Protein AF-A0A378JM46-F1 (afdb_monomer)

Sequence (331 aa):
MSTDKPTLMKAYIHYGIVGSNILLISCYHSGRMDSLLFYAEYAQRFGKGAMKNSEKKFTQAPIADSNKYEVIKNAISEKLDEIKAALKNSNQTFNEVYFYADVNLCFSDKSKLAEFLMDNTLATIFAVPVTCVLETTLIDVAIQAATKHHEKKYQSKVTIKTKQAGSDGKFSYSYDGDQYQVVIDDTPISIEIFTTVSKLSLPINKFSLCELINTSNLDIPFPLEKKSLSANMEDDEIPKCPREMYFEKQDEVNYEAGSQKETRPIDEISSKTLDVGQEIIKISKLTRKLEADAENALKEIKKRRCLEEGLQKGDDALGGNVSASNYFRND

pLDDT: mean 73.07, std 23.14, range [26.5, 97.75]

Foldseek 3Di:
DPPPPQDFFKWKWKWWAAAPQEIEIQTARPDNVVSVVVSVVVRVVRHPDPDDIDDMDIDMFRQGLDLDLVSNVVSVLVVLLVVLVVCVVVVRGHQEYEYEYAQQSDNVPPLHGNCCLLACVNCVSNVHAYAYEHEDLEPLSLLVSLLVSVVVVHQHWYWGWYDPPNHPWTWIWTDHRPDIWTATRNRTDDPVLSNVLNVVPPPCVPDPVVRVVVVVPPDDDDDDDDDDDDDDDDDDDDDDDDDDDDDDDDDDDDDDDDDDDDDDDDPPVNVVVVVVVVVVVVVVVVVVVVVVVVVVVVVVVVVVVVVVVVVVVVVVVVPDDDDDDDDDDDD

Nearest PDB structures (foldseek):
  8rx1-assembly1_2  TM=5.551E-01  e=2.658E+00  Homo sapiens
  3v3t-assembly1_A  TM=4.040E-01  e=1.550E+00  Clostridium botulinum C str. Stockholm
  4uyw-assembly2_B  TM=4.724E-01  e=1.855E+00  Homo sapiens
  4jz5-assembly1_A  TM=4.819E-01  e=2.658E+00  Listeria phage P40

Radius of gyration: 31.25 Å; Cα contacts (8 Å, |Δi|>4): 388; chains: 1; bounding box: 77×107×78 Å

Secondary structure (DSSP, 8-state):
---------EEEEEEEEETTTEEEEEEESS-HHHHHHHHHHHHHHH--SSSPPPPPEEEEEE--S---HHHHHHHHHHHHHHHHHHHHHTT---SEEEEEEETTTT-SSTT---GGGTSSHHHHHHSS-EEEEEEES-HHHHHHHHHHHHHTT--SEEEEEE-SSS-SS-EEEEE-SS-EEEEETTEEE-HHHHHHHHHT---TTSS-HHHHHHHH-------------PPP----PPPPPPPPPP-PPPPP---------------HHHHHHHHHHHHHHHHHHHHHHHHHHHHHHHHHHHHHHHHHHHHHHHHTTT-------------

Organism: NCBI:txid190655

Structure (mmCIF, N/CA/C/O backbone):
data_AF-A0A378JM46-F1
#
_entry.id   AF-A0A378JM46-F1
#
loop_
_atom_site.group_PDB
_atom_site.id
_atom_site.type_symbol
_atom_site.label_atom_id
_atom_site.label_alt_id
_atom_site.label_comp_id
_atom_site.label_asym_id
_atom_site.label_entity_id
_atom_site.label_seq_id
_atom_site.pdbx_PDB_ins_code
_atom_site.Cartn_x
_atom_site.Cartn_y
_atom_site.Cartn_z
_atom_site.occupancy
_atom_site.B_iso_or_equiv
_atom_site.auth_seq_id
_atom_site.auth_comp_id
_atom_site.auth_asym_id
_atom_site.auth_atom_id
_atom_site.pdbx_PDB_model_num
ATOM 1 N N . MET A 1 1 ? -8.540 37.271 -17.074 1.00 40.62 1 MET A N 1
ATOM 2 C CA . MET A 1 1 ? -7.750 36.929 -15.874 1.00 40.62 1 MET A CA 1
ATOM 3 C C . MET A 1 1 ? -8.010 35.465 -15.569 1.00 40.62 1 MET A C 1
ATOM 5 O O . MET A 1 1 ? -9.126 35.153 -15.174 1.00 40.62 1 MET A O 1
ATOM 9 N N . SER A 1 2 ? -7.051 34.578 -15.858 1.00 41.53 2 SER A N 1
ATOM 10 C CA . SER A 1 2 ? -7.152 33.166 -15.463 1.00 41.53 2 SER A CA 1
ATOM 11 C C . SER A 1 2 ? -7.116 33.110 -13.943 1.00 41.53 2 SER A C 1
ATOM 13 O O . SER A 1 2 ? -6.170 33.601 -13.327 1.00 41.53 2 SER A O 1
ATOM 15 N N . THR A 1 3 ? -8.171 32.597 -13.321 1.00 43.41 3 THR A N 1
ATOM 16 C CA . THR A 1 3 ? -8.163 32.297 -11.893 1.00 43.41 3 THR A CA 1
ATOM 17 C C . THR A 1 3 ? -7.431 30.976 -11.698 1.00 43.41 3 THR A C 1
ATOM 19 O O . THR A 1 3 ? -8.067 29.953 -11.455 1.00 43.41 3 THR A O 1
ATOM 22 N N . ASP A 1 4 ? -6.101 31.001 -11.799 1.00 48.00 4 ASP A N 1
ATOM 23 C CA . ASP A 1 4 ? -5.228 29.875 -11.445 1.00 48.00 4 ASP A CA 1
ATOM 24 C C . ASP A 1 4 ? -5.182 29.741 -9.917 1.00 48.00 4 ASP A C 1
ATOM 26 O O . ASP A 1 4 ? -4.158 29.934 -9.262 1.00 48.00 4 ASP A O 1
ATOM 30 N N . LYS A 1 5 ? -6.335 29.458 -9.306 1.00 51.22 5 LYS A N 1
ATOM 31 C CA . LYS A 1 5 ? -6.337 28.888 -7.965 1.00 51.22 5 LYS A CA 1
ATOM 32 C C . LYS A 1 5 ? -5.922 27.430 -8.140 1.00 51.22 5 LYS A C 1
ATOM 34 O O . LYS A 1 5 ? -6.642 26.711 -8.834 1.00 51.22 5 LYS A O 1
ATOM 39 N N . PRO A 1 6 ? -4.795 26.988 -7.555 1.00 56.09 6 PRO A N 1
ATOM 40 C CA . PRO A 1 6 ? -4.399 25.592 -7.636 1.00 56.09 6 PRO A CA 1
ATOM 41 C C . PRO A 1 6 ? -5.560 24.739 -7.132 1.00 56.09 6 PRO A C 1
ATOM 43 O O . PRO A 1 6 ? -6.105 24.985 -6.050 1.00 56.09 6 PRO A O 1
ATOM 46 N N . THR A 1 7 ? -5.989 23.785 -7.957 1.00 59.91 7 THR A N 1
ATOM 47 C CA . THR A 1 7 ? -7.061 22.867 -7.581 1.00 59.91 7 THR A CA 1
ATOM 48 C C . THR A 1 7 ? -6.545 22.068 -6.395 1.00 59.91 7 THR A C 1
ATOM 50 O O . THR A 1 7 ? -5.568 21.335 -6.517 1.00 59.91 7 THR A O 1
ATOM 53 N N . LEU A 1 8 ? -7.152 22.264 -5.223 1.00 69.94 8 LEU A N 1
ATOM 54 C CA . LEU A 1 8 ? -6.750 21.559 -4.013 1.00 69.94 8 LEU A CA 1
ATOM 55 C C . LEU A 1 8 ? -6.995 20.063 -4.230 1.00 69.94 8 LEU A C 1
ATOM 57 O O . LEU A 1 8 ? -8.144 19.615 -4.249 1.00 69.94 8 LEU A O 1
ATOM 61 N N . MET A 1 9 ? -5.915 19.312 -4.412 1.00 82.94 9 MET A N 1
ATOM 62 C CA . MET A 1 9 ? -5.970 17.867 -4.533 1.00 82.94 9 MET A CA 1
ATOM 63 C C . MET A 1 9 ? -6.365 17.244 -3.183 1.00 82.94 9 MET A C 1
ATOM 65 O O . MET A 1 9 ? -6.220 17.836 -2.108 1.00 82.94 9 MET A O 1
ATOM 69 N N . LYS A 1 10 ? -7.015 16.082 -3.234 1.00 89.31 10 LYS A N 1
ATOM 70 C CA . LYS A 1 10 ? -7.559 15.416 -2.049 1.00 89.31 10 LYS A CA 1
ATOM 71 C C . LYS A 1 10 ? -7.365 13.917 -2.160 1.00 89.31 10 LYS A C 1
ATOM 73 O O . LYS A 1 10 ? -7.603 13.350 -3.223 1.00 89.31 10 LYS A O 1
ATOM 78 N N . ALA A 1 11 ? -7.030 13.283 -1.042 1.00 91.81 11 ALA A N 1
ATOM 79 C CA . ALA A 1 11 ? -7.238 11.851 -0.881 1.00 91.81 11 ALA A CA 1
ATOM 80 C C . ALA A 1 11 ? -8.622 11.613 -0.299 1.00 91.81 11 ALA A C 1
ATOM 82 O O . ALA A 1 11 ? -9.038 12.263 0.662 1.00 91.81 11 ALA A O 1
ATOM 83 N N . TYR A 1 12 ? -9.313 10.647 -0.878 1.00 94.50 12 TYR A N 1
ATOM 84 C CA . TYR A 1 12 ? -10.617 10.173 -0.467 1.00 94.50 12 TYR A CA 1
ATOM 85 C C . TYR A 1 12 ? -10.430 8.877 0.311 1.00 94.50 12 TYR A C 1
ATOM 87 O O . TYR A 1 12 ? -9.919 7.892 -0.228 1.00 94.50 12 TYR A O 1
ATOM 95 N N . ILE A 1 13 ? -10.853 8.885 1.575 1.00 96.56 13 ILE A N 1
ATOM 96 C CA . ILE A 1 13 ? -10.638 7.782 2.506 1.00 96.56 13 ILE A CA 1
ATOM 97 C C . ILE A 1 13 ? -11.991 7.187 2.887 1.00 96.56 13 ILE A C 1
ATOM 99 O O . ILE A 1 13 ? -12.794 7.828 3.569 1.00 96.56 13 ILE A O 1
ATOM 103 N N . HIS A 1 14 ? -12.245 5.957 2.455 1.00 96.94 14 HIS A N 1
ATOM 104 C CA . HIS A 1 14 ? -13.375 5.153 2.914 1.00 96.94 14 HIS A CA 1
ATOM 105 C C . HIS A 1 14 ? -12.897 4.121 3.920 1.00 96.94 14 HIS A C 1
ATOM 107 O O . HIS A 1 14 ? -11.860 3.493 3.720 1.00 96.94 14 HIS A O 1
ATOM 113 N N . TYR A 1 15 ? -13.656 3.940 4.996 1.00 97.12 15 TYR A N 1
ATOM 114 C CA . TYR A 1 15 ? -13.269 3.021 6.057 1.00 97.12 15 TYR A CA 1
ATOM 115 C C . TYR A 1 15 ? -14.471 2.407 6.771 1.00 97.12 15 TYR A C 1
ATOM 117 O O . TYR A 1 15 ? -15.580 2.943 6.744 1.00 97.12 15 TYR A O 1
ATOM 125 N N . GLY A 1 16 ? -14.243 1.276 7.429 1.00 95.50 16 GLY A N 1
ATOM 126 C CA . GLY A 1 16 ? -15.240 0.598 8.254 1.00 95.50 16 GLY A CA 1
ATOM 127 C C . GLY A 1 16 ? -14.719 -0.732 8.784 1.00 95.50 16 GLY A C 1
ATOM 128 O O . GLY A 1 16 ? -13.697 -1.230 8.312 1.00 95.50 16 GLY A O 1
ATOM 129 N N . ILE A 1 17 ? -15.427 -1.293 9.761 1.00 94.38 17 ILE A N 1
ATOM 130 C CA . ILE A 1 17 ? -15.120 -2.599 10.338 1.00 94.38 17 ILE A CA 1
ATOM 131 C C . ILE A 1 17 ? -15.819 -3.687 9.525 1.00 94.38 17 ILE A C 1
ATOM 133 O O . ILE A 1 17 ? -17.032 -3.629 9.312 1.00 94.38 17 ILE A O 1
ATOM 137 N N . VAL A 1 18 ? -15.056 -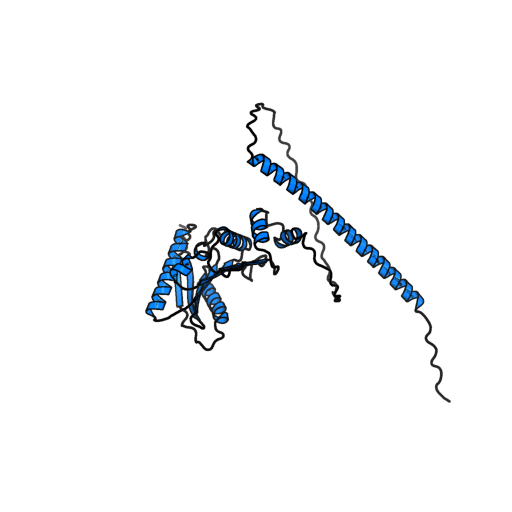4.678 9.077 1.00 92.50 18 VAL A N 1
ATOM 138 C CA . VAL A 1 18 ? -15.537 -5.811 8.278 1.00 92.50 18 VAL A CA 1
ATOM 139 C C . VAL A 1 18 ? -15.156 -7.137 8.932 1.00 92.50 18 VAL A C 1
ATOM 141 O O . VAL A 1 18 ? -14.170 -7.214 9.667 1.00 92.50 18 VAL A O 1
ATOM 144 N N . GLY A 1 19 ? -15.936 -8.188 8.661 1.00 87.50 19 GLY A N 1
ATOM 145 C CA . GLY A 1 19 ? -15.640 -9.549 9.123 1.00 87.50 19 GLY A CA 1
ATOM 146 C C . GLY A 1 19 ? -15.370 -9.644 10.632 1.00 87.50 19 GLY A C 1
ATOM 147 O O . GLY A 1 19 ? -16.101 -9.072 11.439 1.00 87.50 19 GLY A O 1
ATOM 148 N N . SER A 1 20 ? -14.307 -10.361 11.006 1.00 82.44 20 SER A N 1
ATOM 149 C CA . SER A 1 20 ? -13.898 -10.627 12.395 1.00 82.44 20 SER A CA 1
ATOM 150 C C . SER A 1 20 ? -13.128 -9.461 13.043 1.00 82.44 20 SER A C 1
ATOM 152 O O . SER A 1 20 ? -12.041 -9.665 13.579 1.00 82.44 20 SER A O 1
ATOM 154 N N . ASN A 1 21 ? -13.703 -8.253 13.024 1.00 90.50 21 ASN A N 1
ATOM 155 C CA . ASN A 1 21 ? -13.131 -7.009 13.570 1.00 90.50 21 ASN A CA 1
ATOM 156 C C . ASN A 1 21 ? -11.909 -6.458 12.811 1.00 90.50 21 ASN A C 1
ATOM 158 O O . ASN A 1 21 ? -10.962 -5.954 13.412 1.00 90.50 21 ASN A O 1
ATOM 162 N N . ILE A 1 22 ? -11.956 -6.500 11.482 1.00 94.12 22 ILE A N 1
ATOM 163 C CA . ILE A 1 22 ? -10.917 -5.938 10.617 1.00 94.12 22 ILE A CA 1
ATOM 164 C C . ILE A 1 22 ? -11.261 -4.490 10.292 1.00 94.12 22 ILE A C 1
ATOM 166 O O . ILE A 1 22 ? -12.329 -4.225 9.737 1.00 94.12 22 ILE A O 1
ATOM 170 N N . LEU A 1 23 ? -10.360 -3.547 10.568 1.00 96.62 23 LEU A N 1
ATOM 171 C CA . LEU A 1 23 ? -10.494 -2.189 10.044 1.00 96.62 23 LEU A CA 1
ATOM 172 C C . LEU A 1 23 ? -9.996 -2.157 8.598 1.00 96.62 23 LEU A C 1
ATOM 174 O O . LEU A 1 23 ? -8.798 -2.225 8.331 1.00 96.62 23 LEU A O 1
ATOM 178 N N . LEU A 1 24 ? -10.926 -2.026 7.657 1.00 96.81 24 LEU A N 1
ATOM 179 C CA . LEU A 1 24 ? -10.611 -1.834 6.247 1.00 96.81 24 LEU A CA 1
ATOM 180 C C . LEU A 1 24 ? -10.543 -0.339 5.938 1.00 96.81 24 LEU A C 1
ATOM 182 O O . LEU A 1 24 ? -11.476 0.397 6.267 1.00 96.81 24 LEU A O 1
ATOM 186 N N . ILE A 1 25 ? -9.472 0.099 5.278 1.00 97.44 25 ILE A N 1
ATOM 187 C CA . ILE A 1 25 ? -9.271 1.479 4.829 1.00 97.44 25 ILE A CA 1
ATOM 188 C C . ILE A 1 25 ? -8.890 1.472 3.346 1.00 97.44 25 ILE A C 1
ATOM 190 O O . ILE A 1 25 ? -7.980 0.760 2.937 1.00 97.44 25 ILE A O 1
ATOM 194 N N . SER A 1 26 ? -9.582 2.284 2.551 1.00 95.88 26 SER A N 1
ATOM 195 C CA . SER A 1 26 ? -9.318 2.537 1.131 1.00 95.88 26 SER A CA 1
ATOM 196 C C . SER A 1 26 ? -8.990 4.017 0.955 1.00 95.88 26 SER A C 1
ATOM 198 O O . SER A 1 26 ? -9.834 4.863 1.259 1.00 95.88 26 SER A O 1
ATOM 200 N N . CYS A 1 27 ? -7.779 4.338 0.502 1.00 95.00 27 CYS A N 1
ATOM 201 C CA . CYS A 1 27 ? -7.256 5.698 0.375 1.00 95.00 27 CYS A CA 1
ATOM 202 C C . CYS A 1 27 ? -6.749 5.953 -1.052 1.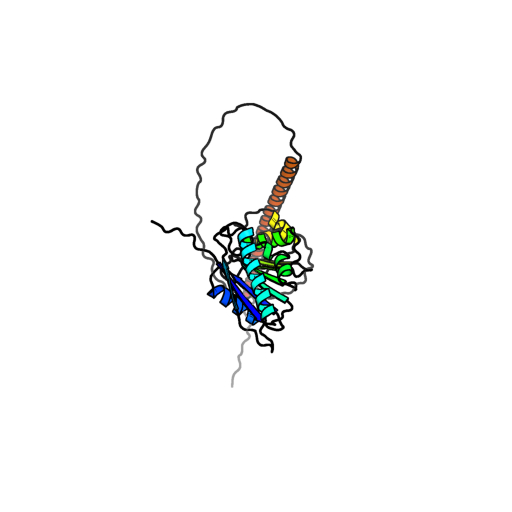00 95.00 27 CYS A C 1
ATOM 204 O O . CYS A 1 27 ? -5.661 5.521 -1.424 1.00 95.00 27 CYS A O 1
ATOM 206 N N . TYR A 1 28 ? -7.531 6.682 -1.849 1.00 91.94 28 TYR A N 1
ATOM 207 C CA . TYR A 1 28 ? -7.218 6.963 -3.256 1.00 91.94 28 TYR A CA 1
ATOM 208 C C . TYR A 1 28 ? -7.523 8.420 -3.604 1.00 91.94 28 TYR A C 1
ATOM 210 O O . TYR A 1 28 ? -8.350 9.066 -2.963 1.00 91.94 28 TYR A O 1
ATOM 218 N N . HIS A 1 29 ? -6.873 8.947 -4.637 1.00 84.88 29 HIS A N 1
ATOM 219 C CA . HIS A 1 29 ? -6.986 10.351 -5.050 1.00 84.88 29 HIS A CA 1
ATOM 220 C C . HIS A 1 29 ? -7.879 10.556 -6.291 1.00 84.88 29 HIS A C 1
ATOM 222 O O . HIS A 1 29 ? -8.278 11.685 -6.572 1.00 84.88 29 HIS A O 1
ATOM 228 N N . SER A 1 30 ? -8.211 9.487 -7.030 1.00 76.50 30 SER A N 1
ATOM 229 C CA . SER A 1 30 ? -8.898 9.557 -8.333 1.00 76.50 30 SER A CA 1
ATOM 230 C C . SER A 1 30 ? -10.361 10.016 -8.247 1.00 76.50 30 SER A C 1
ATOM 232 O O . SER A 1 30 ? -10.961 10.424 -9.237 1.00 76.50 30 SER A O 1
ATOM 234 N N . GLY A 1 31 ? -10.919 10.051 -7.038 1.00 82.44 31 GLY A N 1
ATOM 235 C CA . GLY A 1 31 ? -12.231 10.610 -6.759 1.00 82.44 31 GLY A CA 1
ATOM 236 C C . GLY A 1 31 ? -12.898 9.923 -5.577 1.00 82.44 31 GLY A C 1
ATOM 237 O O . GLY A 1 31 ? -12.510 8.833 -5.148 1.00 82.44 31 GLY A O 1
ATOM 238 N N . ARG A 1 32 ? -13.958 10.549 -5.055 1.00 88.25 32 ARG A N 1
ATOM 239 C CA . ARG A 1 32 ? -14.762 9.946 -3.984 1.00 88.25 32 ARG A CA 1
ATOM 240 C C . ARG A 1 32 ? -15.366 8.611 -4.422 1.00 88.25 32 ARG A C 1
ATOM 242 O O . ARG A 1 32 ? -15.382 7.680 -3.627 1.00 88.25 32 ARG A O 1
ATOM 249 N N . MET A 1 33 ? -15.876 8.531 -5.651 1.00 87.94 33 MET A N 1
ATOM 250 C CA . MET A 1 33 ? -16.561 7.333 -6.148 1.00 87.94 33 MET A CA 1
ATOM 251 C C . MET A 1 33 ? -15.602 6.161 -6.343 1.00 87.94 33 MET A C 1
ATOM 253 O O . MET A 1 33 ? -15.925 5.060 -5.918 1.00 87.94 33 MET A O 1
ATOM 257 N N . ASP A 1 34 ? -14.407 6.393 -6.873 1.00 84.12 34 ASP A N 1
ATOM 258 C CA . ASP A 1 34 ? -13.419 5.330 -7.079 1.00 84.12 34 ASP A CA 1
ATOM 259 C C . ASP A 1 34 ? -12.950 4.727 -5.754 1.00 84.12 34 ASP A C 1
ATOM 261 O O . ASP A 1 34 ? -13.020 3.517 -5.561 1.00 84.12 34 ASP A O 1
ATOM 265 N N . SER A 1 35 ? -12.575 5.576 -4.787 1.00 87.38 35 SER A N 1
ATOM 266 C CA . SER A 1 35 ? -12.212 5.135 -3.430 1.00 87.38 35 SER A CA 1
ATOM 267 C C . SER A 1 35 ? -13.331 4.305 -2.782 1.00 87.38 35 SER A C 1
ATOM 269 O O . SER A 1 35 ? -13.064 3.323 -2.082 1.00 87.38 35 SER A O 1
ATOM 271 N N . LEU A 1 36 ? -14.590 4.680 -3.037 1.00 91.31 36 LEU A N 1
ATOM 272 C CA . LEU A 1 36 ? -15.772 3.957 -2.574 1.00 91.31 36 LEU A CA 1
ATOM 273 C C . LEU A 1 36 ? -15.886 2.584 -3.258 1.00 91.31 36 LEU A C 1
ATOM 275 O O . LEU A 1 36 ? -16.115 1.588 -2.573 1.00 91.31 36 LEU A O 1
ATOM 279 N N . LEU A 1 37 ? -15.753 2.530 -4.585 1.00 89.94 37 LEU A N 1
ATOM 280 C CA . LEU A 1 37 ? -15.850 1.292 -5.361 1.00 89.94 37 LEU A CA 1
ATOM 281 C C . LEU A 1 37 ? -14.771 0.294 -4.932 1.00 89.94 37 LEU A C 1
ATOM 283 O O . LEU A 1 37 ? -15.105 -0.843 -4.606 1.00 89.94 37 LEU A O 1
ATOM 287 N N . PHE A 1 38 ? -13.522 0.748 -4.812 1.00 90.56 38 PHE A N 1
ATOM 288 C CA . PHE A 1 38 ? -12.420 -0.067 -4.300 1.00 90.56 38 PHE A CA 1
ATOM 289 C C . PHE A 1 38 ? -12.691 -0.561 -2.878 1.00 90.56 38 PHE A C 1
ATOM 291 O O . PHE A 1 38 ? -12.554 -1.750 -2.601 1.00 90.56 38 PHE A O 1
ATOM 298 N N . TYR A 1 39 ? -13.174 0.308 -1.979 1.00 93.81 39 TYR A N 1
ATOM 299 C CA . TYR A 1 39 ? -13.567 -0.125 -0.635 1.00 93.81 39 TYR A CA 1
ATOM 300 C C . TYR A 1 39 ? -14.609 -1.248 -0.678 1.00 93.81 39 TYR A C 1
ATOM 302 O O . TYR A 1 39 ? -14.474 -2.238 0.037 1.00 93.81 39 TYR A O 1
ATOM 310 N N . ALA A 1 40 ? -15.656 -1.096 -1.494 1.00 91.56 40 ALA A N 1
ATOM 311 C CA . ALA A 1 40 ? -16.722 -2.086 -1.600 1.00 91.56 40 ALA A CA 1
ATOM 312 C C . ALA A 1 40 ? -16.202 -3.422 -2.151 1.00 91.56 40 ALA A C 1
ATOM 314 O O . ALA A 1 40 ? -16.537 -4.472 -1.604 1.00 91.56 40 ALA A O 1
ATOM 315 N N . GLU A 1 41 ? -15.354 -3.380 -3.180 1.00 90.75 41 GLU A N 1
ATOM 316 C CA . GLU A 1 41 ? -14.702 -4.560 -3.747 1.00 90.75 41 GLU A CA 1
ATOM 317 C C . GLU A 1 41 ? -13.853 -5.288 -2.695 1.00 90.75 41 GLU A C 1
ATOM 319 O O . GLU A 1 41 ? -13.989 -6.498 -2.504 1.00 90.75 41 GLU A O 1
ATOM 324 N N . TYR A 1 42 ? -13.014 -4.560 -1.954 1.00 90.69 42 TYR A N 1
ATOM 325 C CA . TYR A 1 42 ? -12.165 -5.154 -0.924 1.00 90.69 42 TYR A CA 1
ATOM 326 C C . TYR A 1 42 ? -12.977 -5.680 0.257 1.00 90.69 42 TYR A C 1
ATOM 328 O O . TYR A 1 42 ? -12.711 -6.781 0.734 1.00 90.69 42 TYR A O 1
ATOM 336 N N . ALA A 1 43 ? -14.024 -4.971 0.682 1.00 91.25 43 ALA A N 1
ATOM 337 C CA . ALA A 1 43 ? -14.907 -5.416 1.756 1.00 91.25 43 ALA A CA 1
ATOM 338 C C . ALA A 1 43 ? -15.586 -6.759 1.437 1.00 91.25 43 ALA A C 1
ATOM 340 O O . ALA A 1 43 ? -15.749 -7.585 2.336 1.00 91.25 43 ALA A O 1
ATOM 341 N N . GLN A 1 44 ? -15.934 -7.024 0.171 1.00 88.38 44 GLN A N 1
ATOM 342 C CA . GLN A 1 44 ? -16.505 -8.314 -0.245 1.00 88.38 44 GLN A CA 1
ATOM 343 C C . GLN A 1 44 ? -15.543 -9.490 -0.035 1.00 88.38 44 GLN A C 1
ATOM 345 O O . GLN A 1 44 ? -15.992 -10.608 0.220 1.00 88.38 44 GLN A O 1
ATOM 350 N N . ARG A 1 45 ? -14.226 -9.253 -0.093 1.00 86.75 45 ARG A N 1
ATOM 351 C CA . ARG A 1 45 ? -13.207 -10.292 0.138 1.00 86.75 45 ARG A CA 1
ATOM 352 C C . ARG A 1 45 ? -13.196 -10.759 1.596 1.00 86.75 45 ARG A C 1
ATOM 354 O O . ARG A 1 45 ? -12.978 -11.939 1.848 1.00 86.75 45 ARG A O 1
ATOM 361 N N . PHE A 1 46 ? -13.502 -9.856 2.530 1.00 84.12 46 PHE A N 1
ATOM 362 C CA . PHE A 1 46 ? -13.569 -10.134 3.971 1.00 84.12 46 PHE A CA 1
ATOM 363 C C . PHE A 1 46 ? -14.984 -10.487 4.462 1.00 84.12 46 PHE A C 1
ATOM 365 O O . PHE A 1 46 ? -15.147 -11.092 5.518 1.00 84.12 46 PHE A O 1
ATOM 372 N N . GLY A 1 47 ? -16.021 -10.133 3.698 1.00 66.50 47 GLY A N 1
ATOM 373 C CA . GLY A 1 47 ? -17.433 -10.254 4.078 1.00 66.50 47 GLY A CA 1
ATOM 374 C C . GLY A 1 47 ? -18.051 -11.654 3.982 1.00 66.50 47 GLY A C 1
ATOM 375 O O . GLY A 1 47 ? -19.272 -11.766 4.019 1.00 66.50 47 GLY A O 1
ATOM 376 N N . LYS A 1 48 ? -17.262 -12.729 3.853 1.00 63.72 48 LYS A N 1
ATOM 377 C CA . LYS A 1 48 ? -17.773 -14.111 3.703 1.00 63.72 48 LYS A CA 1
ATOM 378 C C . LYS A 1 48 ? -18.140 -14.801 5.033 1.00 63.72 48 LYS A C 1
ATOM 380 O O . LYS A 1 48 ? -18.109 -16.025 5.116 1.00 63.72 48 LYS A O 1
ATOM 385 N N . GLY A 1 49 ? -18.484 -14.041 6.075 1.00 60.81 49 GLY A N 1
ATOM 386 C CA . GLY A 1 49 ? -18.791 -14.556 7.417 1.00 60.81 49 GLY A CA 1
ATOM 387 C C . GLY A 1 49 ? -20.152 -14.109 7.959 1.00 60.81 49 GLY A C 1
ATOM 388 O O . GLY A 1 49 ? -20.814 -13.250 7.388 1.00 60.81 49 GLY A O 1
ATOM 389 N N . ALA A 1 50 ? -20.560 -14.677 9.099 1.00 57.66 50 ALA A N 1
ATOM 390 C CA . ALA A 1 50 ? -21.827 -14.358 9.773 1.00 57.66 50 ALA A CA 1
ATOM 391 C C . ALA A 1 50 ? -21.857 -12.967 10.446 1.00 57.66 50 ALA A C 1
ATOM 393 O O . ALA A 1 50 ? -22.913 -12.519 10.893 1.00 57.66 50 ALA A O 1
ATOM 394 N N . MET A 1 51 ? -20.712 -12.280 10.545 1.00 64.81 51 MET A N 1
ATOM 395 C CA . MET A 1 51 ? -20.631 -10.949 11.146 1.00 64.81 51 MET A CA 1
ATOM 396 C C . MET A 1 51 ? -21.050 -9.863 10.156 1.00 64.81 51 MET A C 1
ATOM 398 O O . MET A 1 51 ? -20.550 -9.777 9.036 1.00 64.81 51 MET A O 1
ATOM 402 N N . LYS A 1 52 ? -21.972 -9.006 10.600 1.00 71.06 52 LYS A N 1
ATOM 403 C CA . LYS A 1 52 ? -22.440 -7.857 9.831 1.00 71.06 52 LYS A CA 1
ATOM 404 C C . LYS A 1 52 ? -21.362 -6.772 9.828 1.00 71.06 52 LYS A C 1
ATOM 406 O O . LYS A 1 52 ? -20.929 -6.337 10.892 1.00 71.06 52 LYS A O 1
ATOM 411 N N . ASN A 1 53 ? -20.977 -6.312 8.640 1.00 82.38 53 ASN A N 1
ATOM 412 C CA . ASN A 1 53 ? -20.074 -5.171 8.488 1.00 82.38 53 ASN A CA 1
ATOM 413 C C . ASN A 1 53 ? -20.653 -3.925 9.176 1.00 82.38 53 ASN A C 1
ATOM 415 O O . ASN A 1 53 ? -21.872 -3.714 9.182 1.00 82.38 53 ASN A O 1
ATOM 419 N N . SER A 1 54 ? -19.780 -3.081 9.726 1.00 85.62 54 SER A N 1
ATOM 420 C CA . SER A 1 54 ? -20.198 -1.787 10.251 1.00 85.62 54 SER A CA 1
ATOM 421 C C . SER A 1 54 ? -20.690 -0.874 9.134 1.00 85.62 54 SER A C 1
ATOM 423 O O . SER A 1 54 ? -20.428 -1.092 7.949 1.00 85.62 54 SER A O 1
ATOM 425 N N . GLU A 1 55 ? -21.341 0.221 9.523 1.00 87.00 55 GLU A N 1
ATOM 426 C CA . GLU A 1 55 ? -21.577 1.318 8.594 1.00 87.00 55 GLU A CA 1
ATOM 427 C C . GLU A 1 55 ? -20.246 1.792 7.991 1.00 87.00 55 GLU A C 1
ATOM 429 O O . GLU A 1 55 ? -19.256 1.987 8.707 1.00 87.00 55 GLU A O 1
ATOM 434 N N . LYS A 1 56 ? -20.230 1.949 6.665 1.00 90.50 56 LYS A N 1
ATOM 435 C CA . LYS A 1 56 ? -19.098 2.515 5.936 1.00 90.50 56 LYS A CA 1
ATOM 436 C C . LYS A 1 56 ? -19.062 4.020 6.166 1.00 90.50 56 LYS A C 1
ATOM 438 O O . LYS A 1 56 ? -20.033 4.717 5.883 1.00 90.50 56 LYS A O 1
ATOM 443 N N . LYS A 1 57 ? -17.906 4.521 6.579 1.00 95.69 57 LYS A N 1
ATOM 444 C CA . LYS A 1 57 ? -17.640 5.937 6.825 1.00 95.69 57 LYS A CA 1
ATOM 445 C C . LYS A 1 57 ? -16.718 6.506 5.744 1.00 95.69 57 LYS A C 1
ATOM 447 O O . LYS A 1 57 ? -16.095 5.772 4.973 1.00 95.69 57 LYS A O 1
ATOM 452 N N . PHE A 1 58 ? -16.678 7.831 5.655 1.00 96.38 58 PHE A N 1
ATOM 453 C CA . PHE A 1 58 ? -15.926 8.564 4.641 1.00 96.38 58 PHE A CA 1
ATOM 454 C C . PHE A 1 58 ? -15.293 9.816 5.246 1.00 96.38 58 PHE A C 1
ATOM 456 O O . PHE A 1 58 ? -15.945 10.546 5.990 1.00 96.38 58 PHE A O 1
ATOM 463 N N . THR A 1 59 ? -14.044 10.081 4.878 1.00 96.06 59 THR A N 1
ATOM 464 C CA . THR A 1 59 ? -13.344 11.337 5.152 1.00 96.06 59 THR A CA 1
ATOM 465 C C . THR A 1 59 ? -12.435 11.698 3.974 1.00 96.06 59 THR A C 1
ATOM 467 O O . THR A 1 59 ? -12.281 10.929 3.023 1.00 96.06 59 THR A O 1
ATOM 470 N N . GLN A 1 60 ? -11.854 12.893 4.006 1.00 94.62 60 GLN A N 1
ATOM 471 C CA . GLN A 1 60 ? -10.929 13.369 2.983 1.00 94.62 60 GLN A CA 1
ATOM 472 C C . GLN A 1 60 ? -9.720 14.048 3.626 1.00 94.62 60 GLN A C 1
ATOM 474 O O . GLN A 1 60 ? -9.875 14.834 4.563 1.00 94.62 60 GLN A O 1
ATOM 479 N N . ALA A 1 61 ? -8.531 13.778 3.095 1.00 91.50 61 ALA A N 1
ATOM 480 C CA . ALA A 1 61 ? -7.304 14.473 3.463 1.00 91.50 61 ALA A CA 1
ATOM 481 C C . ALA A 1 61 ? -6.992 15.543 2.404 1.00 91.50 61 ALA A C 1
ATOM 483 O O . ALA A 1 61 ? -6.969 15.218 1.211 1.00 91.50 61 ALA A O 1
ATOM 484 N N . PRO A 1 62 ? -6.771 16.812 2.793 1.00 88.31 62 PRO A N 1
ATOM 485 C CA . PRO A 1 62 ? -6.353 17.853 1.866 1.00 88.31 62 PRO A CA 1
ATOM 486 C C . PRO A 1 62 ? -4.872 17.658 1.536 1.00 88.31 62 PRO A C 1
ATOM 488 O O . PRO A 1 62 ? -3.988 18.155 2.229 1.00 88.31 62 PRO A O 1
ATOM 491 N N . ILE A 1 63 ? -4.603 16.918 0.466 1.00 83.19 63 ILE A N 1
ATOM 492 C CA . ILE A 1 63 ? -3.259 16.787 -0.075 1.00 83.19 63 ILE A CA 1
ATOM 493 C C . ILE A 1 63 ? -3.105 17.943 -1.054 1.00 83.19 63 ILE A C 1
ATOM 495 O O . ILE A 1 63 ? -3.484 17.817 -2.209 1.00 83.19 63 ILE A O 1
ATOM 499 N N . ALA A 1 64 ? -2.658 19.118 -0.601 1.00 67.31 64 ALA A N 1
ATOM 500 C CA . ALA A 1 64 ? -2.367 20.220 -1.527 1.00 67.31 64 ALA A CA 1
ATOM 501 C C . ALA A 1 64 ? -1.540 19.702 -2.722 1.00 67.31 64 ALA A C 1
ATOM 503 O O . ALA A 1 64 ? -0.816 18.725 -2.538 1.00 67.31 64 ALA A O 1
ATOM 504 N N . ASP A 1 65 ? -1.626 20.324 -3.908 1.00 67.38 65 ASP A N 1
ATOM 505 C CA . ASP A 1 65 ? -0.782 19.965 -5.065 1.00 67.38 65 ASP A CA 1
ATOM 506 C C . ASP A 1 65 ? 0.691 20.252 -4.735 1.00 67.38 65 ASP A C 1
ATOM 508 O O . ASP A 1 65 ? 1.264 21.306 -5.004 1.00 67.38 65 ASP A O 1
ATOM 512 N N . SER A 1 66 ? 1.260 19.335 -3.973 1.00 63.91 66 SER A N 1
ATOM 513 C CA . SER A 1 66 ? 2.464 19.503 -3.206 1.00 63.91 66 SER A CA 1
ATOM 514 C C . SER A 1 66 ? 3.317 18.305 -3.521 1.00 63.91 66 SER A C 1
ATOM 516 O O . SER A 1 66 ? 3.151 17.216 -2.984 1.00 63.91 66 SER A O 1
ATOM 518 N N . ASN A 1 67 ? 4.348 18.568 -4.307 1.00 71.88 67 ASN A N 1
ATOM 519 C CA . ASN A 1 67 ? 5.477 17.672 -4.490 1.00 71.88 67 ASN A CA 1
ATOM 520 C C . ASN A 1 67 ? 6.303 17.442 -3.203 1.00 71.88 67 ASN A C 1
ATOM 522 O O . ASN A 1 67 ? 7.375 16.828 -3.270 1.00 71.88 67 ASN A O 1
ATOM 526 N N . LYS A 1 68 ? 5.849 17.958 -2.047 1.00 85.06 68 LYS A N 1
ATOM 527 C CA . LYS A 1 68 ? 6.507 17.839 -0.742 1.00 85.06 68 LYS A CA 1
ATOM 528 C C . LYS A 1 68 ? 5.947 16.656 0.036 1.00 85.06 68 LYS A C 1
ATOM 530 O O . LYS A 1 68 ? 4.798 16.675 0.471 1.00 85.06 68 LYS A O 1
ATOM 535 N N . TYR A 1 69 ? 6.820 15.688 0.273 1.00 88.19 69 TYR A N 1
ATOM 536 C CA . TYR A 1 69 ? 6.535 14.449 0.988 1.00 88.19 69 TYR A CA 1
ATOM 537 C C . TYR A 1 69 ? 5.901 14.660 2.370 1.00 88.19 69 TYR A C 1
ATOM 539 O O . TYR A 1 69 ? 4.845 14.097 2.646 1.00 88.19 69 TYR A O 1
ATOM 547 N N . GLU A 1 70 ? 6.475 15.540 3.194 1.00 90.12 70 GLU A N 1
ATOM 548 C CA . GLU A 1 70 ? 5.994 15.773 4.565 1.00 90.12 70 GLU A CA 1
ATOM 549 C C . GLU A 1 70 ? 4.562 16.319 4.623 1.00 90.12 70 GLU A C 1
ATOM 551 O O . GLU A 1 70 ? 3.810 15.994 5.535 1.00 90.12 70 GLU A O 1
ATOM 556 N N . VAL A 1 71 ? 4.142 17.109 3.629 1.00 88.88 71 VAL A N 1
ATOM 557 C CA . VAL A 1 71 ? 2.768 17.635 3.577 1.00 88.88 71 VAL A CA 1
ATOM 558 C C . VAL A 1 71 ? 1.773 16.497 3.357 1.00 88.88 71 VAL A C 1
ATOM 560 O O . VAL A 1 71 ? 0.767 16.426 4.059 1.00 88.88 71 VAL A O 1
ATOM 563 N N . ILE A 1 72 ? 2.074 15.587 2.423 1.00 90.06 72 ILE A N 1
ATOM 564 C CA . ILE A 1 72 ? 1.229 14.419 2.142 1.00 90.06 72 ILE A CA 1
ATOM 565 C C . ILE A 1 72 ? 1.190 13.498 3.360 1.00 90.06 72 ILE A C 1
ATOM 567 O O . ILE A 1 72 ? 0.111 13.141 3.831 1.00 90.06 72 ILE A O 1
ATOM 571 N N . LYS A 1 73 ? 2.364 13.160 3.905 1.00 93.06 73 LYS A N 1
ATOM 572 C CA . LYS A 1 73 ? 2.493 12.297 5.080 1.00 93.06 73 LYS A CA 1
ATOM 573 C C . LYS A 1 73 ? 1.681 12.827 6.260 1.00 93.06 73 LYS A C 1
ATOM 575 O O . LYS A 1 73 ? 0.904 12.070 6.841 1.00 93.06 73 LYS A O 1
ATOM 580 N N . ASN A 1 74 ? 1.824 14.110 6.592 1.00 93.12 74 ASN A N 1
ATOM 581 C CA . ASN A 1 74 ? 1.142 14.708 7.739 1.00 93.12 74 ASN A CA 1
ATOM 582 C C . ASN A 1 74 ? -0.373 14.765 7.532 1.00 93.12 74 ASN A C 1
ATOM 584 O O . ASN A 1 74 ? -1.111 14.340 8.415 1.00 93.12 74 ASN A O 1
ATOM 588 N N . ALA A 1 75 ? -0.839 15.201 6.356 1.00 92.56 75 ALA A N 1
ATOM 589 C CA . ALA A 1 75 ? -2.270 15.286 6.062 1.00 92.56 75 ALA A CA 1
ATOM 590 C C . ALA A 1 75 ? -2.962 13.914 6.119 1.00 92.56 75 ALA A C 1
ATOM 592 O O . ALA A 1 75 ? -4.092 13.801 6.593 1.00 92.56 75 ALA A O 1
ATOM 593 N N . ILE A 1 76 ? -2.293 12.861 5.638 1.00 94.56 76 ILE A N 1
ATOM 594 C CA . ILE A 1 76 ? -2.830 11.499 5.692 1.00 94.56 76 ILE A CA 1
ATOM 595 C C . ILE A 1 76 ? -2.780 10.967 7.122 1.00 94.56 76 ILE A C 1
ATOM 597 O O . ILE A 1 76 ? -3.793 10.468 7.603 1.00 94.56 76 ILE A O 1
ATOM 601 N N . SER A 1 77 ? -1.654 11.122 7.822 1.00 96.25 77 SER A N 1
ATOM 602 C CA . SER A 1 77 ? -1.496 10.639 9.203 1.00 96.25 77 SER A CA 1
ATOM 603 C C . SER A 1 77 ? -2.529 11.262 10.146 1.00 96.25 77 SER A C 1
ATOM 605 O O . SER A 1 77 ? -3.195 10.534 10.874 1.00 96.25 77 SER A O 1
ATOM 607 N N . GLU A 1 78 ? -2.759 12.575 10.043 1.00 96.44 78 GLU A N 1
ATOM 608 C CA . GLU A 1 78 ? -3.785 13.289 10.813 1.00 96.44 78 GLU A CA 1
ATOM 609 C C . GLU A 1 78 ? -5.183 12.687 10.595 1.00 96.44 78 GLU A C 1
ATOM 611 O O . GLU A 1 78 ? -5.910 12.416 11.551 1.00 96.44 78 GLU A O 1
ATOM 616 N N . LYS A 1 79 ? -5.554 12.385 9.342 1.00 96.75 79 LYS A N 1
ATOM 617 C CA . LYS A 1 79 ? -6.845 11.742 9.049 1.00 96.75 79 LYS A CA 1
ATOM 618 C C . LYS A 1 79 ? -6.940 10.307 9.545 1.00 96.75 79 LYS A C 1
ATOM 620 O O . LYS A 1 79 ? -8.035 9.874 9.901 1.00 96.75 79 LYS A O 1
ATOM 625 N N . LEU A 1 80 ? -5.837 9.572 9.602 1.00 97.62 80 LEU A N 1
ATOM 626 C CA . LEU A 1 80 ? -5.828 8.227 10.175 1.00 97.62 80 LEU A CA 1
ATOM 627 C C . LEU A 1 80 ? -5.957 8.256 11.705 1.00 97.62 80 LEU A C 1
ATOM 629 O O . LEU A 1 80 ? -6.704 7.446 12.258 1.00 97.62 80 LEU A O 1
ATOM 633 N N . ASP A 1 81 ? -5.331 9.225 12.374 1.00 97.75 81 ASP A N 1
ATOM 634 C CA . ASP A 1 81 ? -5.513 9.460 13.810 1.00 97.75 81 ASP A CA 1
ATOM 635 C C . ASP A 1 81 ? -6.960 9.855 14.142 1.00 97.75 81 ASP A C 1
ATOM 637 O O . ASP A 1 81 ? -7.559 9.302 15.071 1.00 97.75 81 ASP A O 1
ATOM 641 N N . GLU A 1 82 ? -7.571 10.739 13.344 1.00 97.69 82 GLU A N 1
ATOM 642 C CA . GLU A 1 82 ? -8.995 11.083 13.464 1.00 97.69 82 GLU A CA 1
ATOM 643 C C . GLU A 1 82 ? -9.894 9.845 13.324 1.00 97.69 82 GLU A C 1
ATOM 645 O O . GLU A 1 82 ? -10.824 9.660 14.114 1.00 97.69 82 GLU A O 1
ATOM 650 N N . ILE A 1 83 ? -9.612 8.967 12.352 1.00 97.75 83 ILE A N 1
ATOM 651 C CA . ILE A 1 83 ? -10.346 7.707 12.165 1.00 97.75 83 ILE A CA 1
ATOM 652 C C . ILE A 1 83 ? -10.213 6.821 13.406 1.00 97.75 83 ILE A C 1
ATOM 654 O O . ILE A 1 83 ? -11.228 6.351 13.930 1.00 97.75 83 ILE A O 1
ATOM 658 N N . LYS A 1 84 ? -8.990 6.617 13.912 1.00 96.88 84 LYS A N 1
ATOM 659 C CA . LYS A 1 84 ? -8.739 5.813 15.117 1.00 96.88 84 LYS A CA 1
ATOM 660 C C . LYS A 1 84 ? -9.502 6.366 16.323 1.00 96.88 84 LYS A C 1
ATOM 662 O O . LYS A 1 84 ? -10.159 5.606 17.039 1.00 96.88 84 LYS A O 1
ATOM 667 N N . ALA A 1 85 ? -9.459 7.682 16.528 1.00 96.50 85 ALA A N 1
ATOM 668 C CA . ALA A 1 85 ? -10.180 8.351 17.605 1.00 96.50 85 ALA A CA 1
ATOM 669 C C . ALA A 1 85 ? -11.704 8.195 17.461 1.00 96.50 85 ALA A C 1
ATOM 671 O O . ALA A 1 85 ? -12.386 7.865 18.430 1.00 96.50 85 ALA A O 1
ATOM 672 N N . ALA A 1 86 ? -12.245 8.360 16.251 1.00 95.81 86 ALA A N 1
ATOM 673 C CA . ALA A 1 86 ? -13.675 8.222 15.985 1.00 95.81 86 ALA A CA 1
ATOM 674 C C . ALA A 1 86 ? -14.194 6.796 16.242 1.00 95.81 86 ALA A C 1
ATOM 676 O O . ALA A 1 86 ? -15.288 6.628 16.787 1.00 95.81 86 ALA A O 1
ATOM 677 N N . LEU A 1 87 ? -13.419 5.768 15.878 1.00 94.94 87 LEU A N 1
ATOM 678 C CA . LEU A 1 87 ? -13.759 4.367 16.153 1.00 94.94 87 LEU A CA 1
ATOM 679 C C . LEU A 1 87 ? -13.748 4.080 17.658 1.00 94.94 87 LEU A C 1
ATOM 681 O O . LEU A 1 87 ? -14.715 3.516 18.172 1.00 94.94 87 LEU A O 1
ATOM 685 N N . LYS A 1 88 ? -12.723 4.568 18.372 1.00 93.62 88 LYS A N 1
ATOM 686 C CA . LYS A 1 88 ? -12.637 4.470 19.836 1.00 93.62 88 LYS A CA 1
ATOM 687 C C . LYS A 1 88 ? -13.839 5.128 20.520 1.00 93.62 88 LYS A C 1
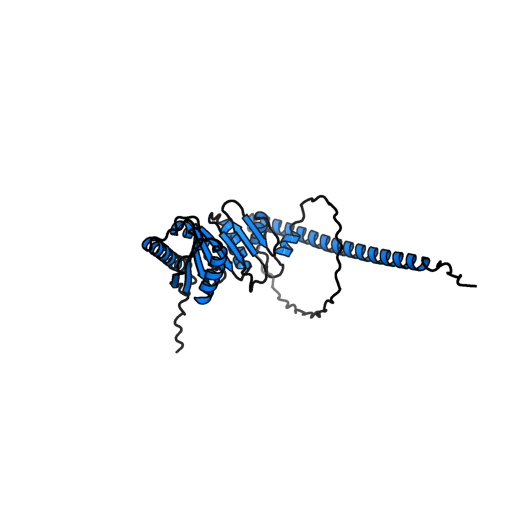ATOM 689 O O . LYS A 1 88 ? -14.461 4.509 21.374 1.00 93.62 88 LYS A O 1
ATOM 694 N N . ASN A 1 89 ? -14.210 6.340 20.106 1.00 93.25 89 ASN A N 1
ATOM 695 C CA . ASN A 1 89 ? -15.363 7.067 20.654 1.00 93.25 89 ASN A CA 1
ATOM 696 C C . ASN A 1 89 ? -16.704 6.378 20.353 1.00 93.25 89 ASN A C 1
ATOM 698 O O . ASN A 1 89 ? -17.671 6.562 21.085 1.00 93.25 89 ASN A O 1
ATOM 702 N N . SER A 1 90 ? -16.760 5.576 19.287 1.00 90.50 90 SER A N 1
ATOM 703 C CA . SER A 1 90 ? -17.939 4.787 18.912 1.00 90.50 90 SER A CA 1
ATOM 704 C C . SER A 1 90 ? -17.965 3.397 19.570 1.00 90.50 90 SER A C 1
ATOM 706 O O . SER A 1 90 ? -18.804 2.580 19.196 1.00 90.50 90 SER A O 1
ATOM 708 N N . ASN A 1 91 ? -17.040 3.094 20.495 1.00 90.44 91 ASN A N 1
ATOM 709 C CA . ASN A 1 91 ? -16.826 1.762 21.081 1.00 90.44 91 ASN A CA 1
ATOM 710 C C . ASN A 1 91 ? -16.642 0.643 20.035 1.00 90.44 91 ASN A C 1
ATOM 712 O O . ASN A 1 91 ? -16.961 -0.518 20.291 1.00 90.44 91 ASN A O 1
ATOM 716 N N . GLN A 1 92 ? -16.133 0.982 18.848 1.00 90.31 92 GLN A N 1
ATOM 717 C CA . GLN A 1 92 ? -15.805 0.008 17.812 1.00 90.31 92 GLN A CA 1
ATOM 718 C C . GLN A 1 92 ? -14.370 -0.471 18.024 1.00 90.31 92 GLN A C 1
ATOM 720 O O . GLN A 1 92 ? -13.446 0.339 18.106 1.00 90.31 92 GLN A O 1
ATOM 725 N N . THR A 1 93 ? -14.184 -1.784 18.104 1.00 92.44 93 THR A N 1
ATOM 726 C CA . THR A 1 93 ? -12.869 -2.410 18.257 1.00 92.44 93 THR A CA 1
ATOM 727 C C . THR A 1 93 ? -12.437 -3.079 16.958 1.00 92.44 93 THR A C 1
ATOM 729 O O . THR A 1 93 ? -13.261 -3.490 16.141 1.00 92.44 93 THR A O 1
ATOM 732 N N . PHE A 1 94 ? -11.125 -3.164 16.763 1.00 95.19 94 PHE A N 1
ATOM 733 C CA . PHE A 1 94 ? -10.502 -3.894 15.668 1.00 95.19 94 PHE A CA 1
ATOM 734 C C . PHE A 1 94 ? -9.186 -4.507 16.138 1.00 95.19 94 PHE A C 1
ATOM 736 O O . 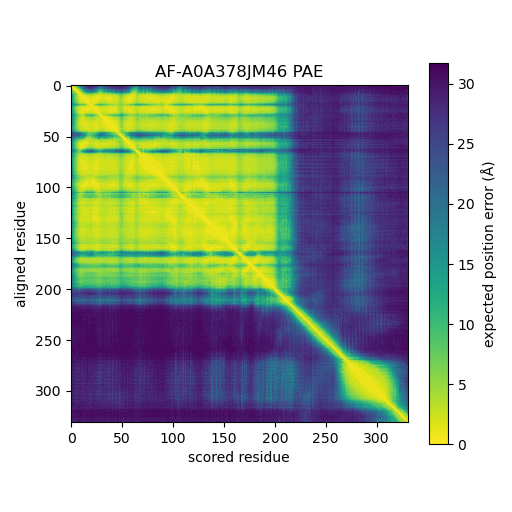PHE A 1 94 ? -8.552 -3.984 17.055 1.00 95.19 94 PHE A O 1
ATOM 743 N N . ASN A 1 95 ? -8.810 -5.637 15.548 1.00 95.31 95 ASN A N 1
ATOM 744 C CA . ASN A 1 95 ? -7.597 -6.384 15.895 1.00 95.31 95 ASN A CA 1
ATOM 745 C C . ASN A 1 95 ? -6.514 -6.305 14.812 1.00 95.31 95 ASN A C 1
ATOM 747 O O . ASN A 1 95 ? -5.354 -6.574 15.104 1.00 95.31 95 ASN A O 1
ATOM 751 N N . GLU A 1 96 ? -6.877 -5.913 13.594 1.00 95.94 96 GLU A N 1
ATOM 752 C CA . GLU A 1 96 ? -5.960 -5.719 12.477 1.00 95.94 96 GLU A CA 1
ATOM 753 C C . GLU A 1 96 ? -6.484 -4.645 11.519 1.00 95.94 96 GLU A C 1
ATOM 755 O O . GLU A 1 96 ? -7.679 -4.320 11.501 1.00 95.94 96 GLU A O 1
ATOM 760 N N . VAL A 1 97 ? -5.576 -4.085 10.721 1.00 97.25 97 VAL A N 1
ATOM 761 C CA . VAL A 1 97 ? -5.892 -3.093 9.691 1.00 97.25 97 VAL A CA 1
ATOM 762 C C . VAL A 1 97 ? -5.468 -3.615 8.329 1.00 97.25 97 VAL A C 1
ATOM 764 O O . VAL A 1 97 ? -4.324 -4.029 8.146 1.00 97.25 97 VAL A O 1
ATOM 767 N N . TYR A 1 98 ? -6.366 -3.510 7.354 1.00 96.75 98 TYR A N 1
ATOM 768 C CA . TYR A 1 98 ? -6.019 -3.628 5.943 1.00 96.75 98 TYR A CA 1
ATOM 769 C C . TYR A 1 98 ? -6.113 -2.257 5.288 1.00 96.75 98 TYR A C 1
ATOM 771 O O . TYR A 1 98 ? -7.185 -1.649 5.243 1.00 96.75 98 TYR A O 1
ATOM 779 N N . PHE A 1 99 ? -4.981 -1.777 4.786 1.00 97.62 99 PHE A N 1
ATOM 780 C CA . PHE A 1 99 ? -4.854 -0.458 4.186 1.00 97.62 99 PHE A CA 1
ATOM 781 C C . PHE A 1 99 ? -4.580 -0.585 2.688 1.00 97.62 99 PHE A C 1
ATOM 783 O O . PHE A 1 99 ? -3.545 -1.109 2.294 1.00 97.62 99 PHE A O 1
ATOM 790 N N . TYR A 1 100 ? -5.500 -0.101 1.859 1.00 96.06 100 TYR A N 1
ATOM 791 C CA . TYR A 1 100 ? -5.393 -0.110 0.401 1.00 96.06 100 TYR A CA 1
ATOM 792 C C . TYR A 1 100 ? -5.175 1.308 -0.117 1.00 96.06 100 TYR A C 1
ATOM 794 O O . TYR A 1 100 ? -5.924 2.215 0.258 1.00 96.06 100 TYR A O 1
ATOM 802 N N . ALA A 1 101 ? -4.172 1.504 -0.972 1.00 95.00 101 ALA A N 1
ATOM 803 C CA . ALA A 1 101 ? -3.859 2.819 -1.521 1.00 95.00 101 ALA A CA 1
ATOM 804 C C . ALA A 1 101 ? -3.056 2.771 -2.824 1.00 95.00 101 ALA A C 1
ATOM 806 O O . ALA A 1 101 ? -2.514 1.737 -3.212 1.00 95.00 101 ALA A O 1
ATOM 807 N N . ASP A 1 102 ? -2.922 3.929 -3.473 1.00 92.06 102 ASP A N 1
ATOM 808 C CA . ASP A 1 102 ? -1.920 4.113 -4.521 1.00 92.06 102 ASP A CA 1
ATOM 809 C C . ASP A 1 102 ? -0.506 4.206 -3.923 1.00 92.06 102 ASP A C 1
ATOM 811 O O . ASP A 1 102 ? -0.288 4.931 -2.951 1.00 92.06 102 ASP A O 1
ATOM 815 N N . VAL A 1 103 ? 0.477 3.556 -4.557 1.00 92.38 103 VAL A N 1
ATOM 816 C CA . VAL A 1 103 ? 1.899 3.553 -4.137 1.00 92.38 103 VAL A CA 1
ATOM 817 C C . VAL A 1 103 ? 2.468 4.971 -3.966 1.00 92.38 103 VAL A C 1
ATOM 819 O O . VAL A 1 103 ? 3.290 5.233 -3.085 1.00 92.38 103 VAL A O 1
ATOM 822 N N . ASN A 1 104 ? 2.046 5.901 -4.821 1.00 88.81 104 ASN A N 1
ATOM 823 C CA . ASN A 1 104 ? 2.513 7.282 -4.817 1.00 88.81 104 ASN A CA 1
ATOM 824 C C . ASN A 1 104 ? 1.537 8.256 -4.134 1.00 88.81 104 ASN A C 1
ATOM 826 O O . ASN A 1 104 ? 1.860 9.436 -4.052 1.00 88.81 104 ASN A O 1
ATOM 830 N N . LEU A 1 105 ? 0.339 7.818 -3.706 1.00 86.31 105 LEU A N 1
ATOM 831 C CA . LEU A 1 105 ? -0.768 8.693 -3.260 1.00 86.31 105 LEU A CA 1
ATOM 832 C C . LEU A 1 105 ? -0.955 9.958 -4.132 1.00 86.31 105 LEU A C 1
ATOM 834 O O . LEU A 1 105 ? -1.398 11.002 -3.657 1.00 86.31 105 LEU A O 1
ATOM 838 N N . CYS A 1 106 ? -0.580 9.847 -5.410 1.00 67.94 106 CYS A N 1
ATOM 839 C CA . CYS A 1 106 ? -0.397 10.930 -6.368 1.00 67.94 106 CYS A CA 1
ATOM 840 C C . CYS A 1 106 ? 0.306 12.194 -5.878 1.00 67.94 106 CYS A C 1
ATOM 842 O O . CYS A 1 106 ? -0.202 13.307 -6.011 1.00 67.94 106 CYS A O 1
ATOM 844 N N . PHE A 1 107 ? 1.567 12.034 -5.482 1.00 79.06 107 PHE A N 1
ATOM 845 C CA . PHE A 1 107 ? 2.560 13.049 -5.831 1.00 79.06 107 PHE A CA 1
ATOM 846 C C . PHE A 1 107 ? 2.364 13.526 -7.281 1.00 79.06 107 PHE A C 1
ATOM 848 O O . PHE A 1 107 ? 2.179 12.703 -8.183 1.00 79.06 107 PHE A O 1
ATOM 855 N N . SER A 1 108 ? 2.430 14.844 -7.514 1.00 75.75 108 SER A N 1
ATOM 856 C CA . SER A 1 108 ? 2.370 15.395 -8.876 1.00 75.75 108 SER A CA 1
ATOM 857 C C . SER A 1 108 ? 3.503 14.841 -9.746 1.00 75.75 108 SER A C 1
ATOM 859 O O . SER A 1 108 ? 3.313 14.557 -10.927 1.00 75.75 108 SER A O 1
ATOM 861 N N . ASP A 1 109 ? 4.662 14.600 -9.138 1.00 81.69 109 ASP A N 1
ATOM 862 C CA . ASP A 1 109 ? 5.709 13.744 -9.681 1.00 81.69 109 ASP A CA 1
ATOM 863 C C . ASP A 1 109 ? 5.393 12.258 -9.436 1.00 81.69 109 ASP A C 1
ATOM 865 O O . ASP A 1 109 ? 5.580 11.734 -8.335 1.00 81.69 109 ASP A O 1
ATOM 869 N N . LYS A 1 110 ? 4.951 11.562 -10.490 1.00 79.62 110 LYS A N 1
ATOM 870 C CA . LYS A 1 110 ? 4.554 10.145 -10.427 1.00 79.62 110 LYS A CA 1
ATOM 871 C C . LYS A 1 110 ? 5.687 9.191 -10.029 1.00 79.62 110 LYS A C 1
ATOM 873 O O . LYS A 1 110 ? 5.380 8.059 -9.665 1.00 79.62 110 LYS A O 1
ATOM 878 N N . SER A 1 111 ? 6.948 9.627 -10.086 1.00 78.75 111 SER A N 1
ATOM 879 C CA . SER A 1 111 ? 8.113 8.839 -9.656 1.00 78.75 111 SER A CA 1
ATOM 880 C C . SER A 1 111 ? 8.354 8.876 -8.142 1.00 78.75 111 SER A C 1
ATOM 882 O O . SER A 1 111 ? 9.170 8.117 -7.616 1.00 78.75 111 SER A O 1
ATOM 884 N N . LYS A 1 112 ? 7.666 9.763 -7.413 1.00 87.50 112 LYS A N 1
ATOM 885 C CA . LYS A 1 112 ? 7.780 9.842 -5.956 1.00 87.50 112 LYS A CA 1
ATOM 886 C C . LYS A 1 112 ? 6.887 8.818 -5.282 1.00 87.50 112 LYS A C 1
ATOM 888 O O . LYS A 1 112 ? 5.746 8.593 -5.674 1.00 87.50 112 LYS A O 1
ATOM 893 N N . LEU A 1 113 ? 7.413 8.242 -4.210 1.00 91.81 113 LEU A N 1
ATOM 894 C CA . LEU A 1 113 ? 6.758 7.193 -3.445 1.00 91.81 113 LEU A CA 1
ATOM 895 C C . LEU A 1 113 ? 6.249 7.747 -2.116 1.00 91.81 113 LEU A C 1
ATOM 897 O O . LEU A 1 113 ? 6.928 8.534 -1.453 1.00 91.81 113 LEU A O 1
ATOM 901 N N . ALA A 1 114 ? 5.075 7.291 -1.689 1.00 92.19 114 ALA A N 1
ATOM 902 C CA . ALA A 1 114 ? 4.560 7.563 -0.355 1.00 92.19 114 ALA A CA 1
ATOM 903 C C . ALA A 1 114 ? 5.175 6.574 0.650 1.00 92.19 114 ALA A C 1
ATOM 905 O O . ALA A 1 114 ? 4.512 5.678 1.157 1.00 92.19 114 ALA A O 1
ATOM 906 N N . GLU A 1 115 ? 6.476 6.723 0.917 1.00 94.38 115 GLU A N 1
ATOM 907 C CA . GLU A 1 115 ? 7.277 5.778 1.718 1.00 94.38 115 GLU A CA 1
ATOM 908 C C . GLU A 1 115 ? 6.713 5.468 3.108 1.00 94.38 115 GLU A C 1
ATOM 910 O O . GLU A 1 115 ? 6.841 4.337 3.567 1.00 94.38 115 GLU A O 1
ATOM 915 N N . PHE A 1 116 ? 6.023 6.416 3.746 1.00 95.31 116 PHE A N 1
ATOM 916 C CA . PHE A 1 116 ? 5.361 6.197 5.038 1.00 95.31 116 PHE A CA 1
ATOM 917 C C . PHE A 1 116 ? 4.247 5.131 5.002 1.00 95.31 116 PHE A C 1
ATOM 919 O O . PHE A 1 116 ? 3.774 4.693 6.045 1.00 95.31 116 PHE A O 1
ATOM 926 N N . LEU A 1 117 ? 3.792 4.718 3.814 1.00 95.44 117 LEU A N 1
ATOM 927 C CA . LEU A 1 117 ? 2.862 3.597 3.655 1.00 95.44 117 LEU A CA 1
ATOM 928 C C . LEU A 1 117 ? 3.560 2.232 3.667 1.00 95.44 117 LEU A C 1
ATOM 930 O O . LEU A 1 117 ? 2.896 1.212 3.826 1.00 95.44 117 LEU A O 1
ATOM 934 N N . MET A 1 118 ? 4.876 2.219 3.451 1.00 95.19 118 MET A N 1
ATOM 935 C CA . MET A 1 118 ? 5.720 1.025 3.384 1.00 95.19 118 MET A CA 1
ATOM 936 C C . MET A 1 118 ? 6.542 0.819 4.661 1.00 95.19 118 MET A C 1
ATOM 938 O O . MET A 1 118 ? 7.080 -0.264 4.872 1.00 95.19 118 MET A O 1
ATOM 942 N N . ASP A 1 119 ? 6.668 1.838 5.510 1.00 94.56 119 ASP A N 1
ATOM 943 C CA . ASP A 1 119 ? 7.360 1.744 6.793 1.00 94.56 119 ASP A CA 1
ATOM 944 C C . ASP A 1 119 ? 6.394 1.418 7.956 1.00 94.56 119 ASP A C 1
ATOM 946 O O . ASP A 1 119 ? 5.238 1.038 7.768 1.00 94.56 119 ASP A O 1
ATOM 950 N N . ASN A 1 120 ? 6.871 1.552 9.196 1.00 94.12 120 ASN A N 1
ATOM 951 C CA . ASN A 1 120 ? 6.084 1.250 10.395 1.00 94.12 120 ASN A CA 1
ATOM 952 C C . ASN A 1 120 ? 5.131 2.385 10.825 1.00 94.12 120 ASN A C 1
ATOM 954 O O . ASN A 1 120 ? 4.544 2.300 11.907 1.00 94.12 120 ASN A O 1
ATOM 958 N N . THR A 1 121 ? 4.957 3.448 10.032 1.00 96.44 121 THR A N 1
ATOM 959 C CA . THR A 1 121 ? 4.115 4.603 10.391 1.00 96.44 121 THR A CA 1
ATOM 960 C C . THR A 1 121 ? 2.672 4.168 10.643 1.00 96.44 121 THR A C 1
ATOM 962 O O . THR A 1 121 ? 2.123 4.468 11.702 1.00 96.44 121 THR A O 1
ATOM 965 N N . LEU A 1 122 ? 2.067 3.392 9.734 1.00 96.56 122 LEU A N 1
ATOM 966 C CA . LEU A 1 122 ? 0.681 2.929 9.898 1.00 96.56 122 LEU A CA 1
ATOM 967 C C . LEU A 1 122 ? 0.516 2.020 11.125 1.00 96.56 122 LEU A C 1
ATOM 969 O O . LEU A 1 122 ? -0.435 2.178 11.892 1.00 96.56 122 LEU A O 1
ATOM 973 N N . ALA A 1 123 ? 1.462 1.105 11.349 1.00 95.31 123 ALA A N 1
ATOM 974 C CA . ALA A 1 123 ? 1.462 0.236 12.525 1.00 95.31 123 ALA A CA 1
ATOM 975 C C . ALA A 1 123 ? 1.590 1.039 13.829 1.00 95.31 123 ALA A C 1
ATOM 977 O O . ALA A 1 123 ? 0.924 0.726 14.814 1.00 95.31 123 ALA A O 1
ATOM 978 N N . THR A 1 124 ? 2.374 2.120 13.817 1.00 96.44 124 THR A N 1
ATOM 979 C CA . THR A 1 124 ? 2.503 3.045 14.952 1.00 96.44 124 THR A CA 1
ATOM 980 C C . THR A 1 124 ? 1.190 3.779 15.223 1.00 96.44 124 THR A C 1
ATOM 982 O O . THR A 1 124 ? 0.752 3.838 16.371 1.00 96.44 124 THR A O 1
ATOM 985 N N . ILE A 1 125 ? 0.528 4.283 14.173 1.00 97.31 125 ILE A N 1
ATOM 986 C CA . ILE A 1 125 ? -0.763 4.976 14.288 1.00 97.31 125 ILE A CA 1
ATOM 987 C C . ILE A 1 125 ? -1.804 4.046 14.900 1.00 97.31 125 ILE A C 1
ATOM 989 O O . ILE A 1 125 ? -2.426 4.398 15.898 1.00 97.31 125 ILE A O 1
ATOM 993 N N . PHE A 1 126 ? -1.995 2.842 14.360 1.00 97.06 126 PHE A N 1
ATOM 994 C CA . PHE A 1 126 ? -3.098 1.975 14.782 1.00 97.06 126 PHE A CA 1
ATOM 995 C C . PHE A 1 126 ? -2.782 1.092 15.995 1.00 97.06 126 PHE A C 1
ATOM 997 O O . PHE A 1 126 ? -3.713 0.719 16.706 1.00 97.06 126 PHE A O 1
ATOM 1004 N N . ALA A 1 127 ? -1.502 0.854 16.304 1.00 96.06 127 ALA A N 1
ATOM 1005 C CA . ALA A 1 127 ? -1.034 -0.003 17.401 1.00 96.06 127 ALA A CA 1
ATOM 1006 C C . ALA A 1 127 ? -1.584 -1.445 17.348 1.00 96.06 127 ALA A C 1
ATOM 1008 O O . ALA A 1 127 ? -1.786 -2.088 18.377 1.00 96.06 127 ALA A O 1
ATOM 1009 N N . VAL A 1 128 ? -1.825 -1.942 16.136 1.00 95.56 128 VAL A N 1
ATOM 1010 C CA . VAL A 1 128 ? -2.226 -3.317 15.809 1.00 95.56 128 VAL A CA 1
ATOM 1011 C C . VAL A 1 128 ? -1.508 -3.739 14.519 1.00 95.56 128 VAL A C 1
ATOM 1013 O O . VAL A 1 128 ? -0.983 -2.863 13.823 1.00 95.56 128 VAL A O 1
ATOM 1016 N N . PRO A 1 129 ? -1.467 -5.036 14.163 1.00 95.50 129 PRO A N 1
ATOM 1017 C CA . PRO A 1 129 ? -0.939 -5.469 12.873 1.00 95.50 129 PRO A CA 1
ATOM 1018 C C . PRO A 1 129 ? -1.613 -4.747 11.699 1.00 95.50 129 PRO A C 1
ATOM 1020 O O . PRO A 1 129 ? -2.840 -4.625 11.648 1.00 95.50 129 PRO A O 1
ATOM 1023 N N . VAL A 1 130 ? -0.797 -4.277 10.754 1.00 96.69 130 VAL A N 1
ATOM 1024 C CA . VAL A 1 130 ? -1.251 -3.601 9.535 1.00 96.69 130 VAL A CA 1
ATOM 1025 C C . VAL A 1 130 ? -0.732 -4.363 8.327 1.00 96.69 130 VAL A C 1
ATOM 1027 O O . VAL A 1 130 ? 0.470 -4.603 8.223 1.00 96.69 130 VAL A O 1
ATOM 1030 N N . THR A 1 131 ? -1.638 -4.699 7.412 1.00 96.00 131 THR A N 1
ATOM 1031 C CA . THR A 1 131 ? -1.312 -5.193 6.074 1.00 96.00 131 THR A CA 1
ATOM 1032 C C . THR A 1 131 ? -1.612 -4.094 5.068 1.00 96.00 131 THR A C 1
ATOM 1034 O O . THR A 1 131 ? -2.753 -3.644 4.941 1.00 96.00 131 THR A O 1
ATOM 1037 N N . CYS A 1 132 ? -0.584 -3.651 4.356 1.00 97.31 132 CYS A N 1
ATOM 1038 C CA . CYS A 1 132 ? -0.689 -2.599 3.359 1.00 97.31 132 CYS A CA 1
ATOM 1039 C C . CYS A 1 132 ? -0.716 -3.205 1.950 1.00 97.31 132 CYS A C 1
ATOM 1041 O O . CYS A 1 132 ? 0.115 -4.043 1.612 1.00 97.31 132 CYS A O 1
ATOM 1043 N N . VAL A 1 133 ? -1.668 -2.796 1.116 1.00 96.25 133 VAL A N 1
ATOM 1044 C CA . VAL A 1 133 ? -1.766 -3.195 -0.291 1.00 96.25 133 VAL A CA 1
ATOM 1045 C C . VAL A 1 133 ? -1.677 -1.937 -1.142 1.00 96.25 133 VAL A C 1
ATOM 1047 O O . VAL A 1 133 ? -2.595 -1.118 -1.177 1.00 96.25 133 VAL A O 1
ATOM 1050 N N . LEU A 1 134 ? -0.543 -1.785 -1.812 1.00 96.06 134 LEU A N 1
ATOM 1051 C CA . LEU A 1 134 ? -0.188 -0.622 -2.602 1.00 96.06 134 LEU A CA 1
ATOM 1052 C C . LEU A 1 134 ? -0.264 -0.943 -4.088 1.00 96.06 134 LEU A C 1
ATOM 1054 O O . LEU A 1 134 ? 0.308 -1.922 -4.570 1.00 96.06 134 LEU A O 1
ATOM 1058 N N . GLU A 1 135 ? -0.972 -0.096 -4.820 1.00 93.62 135 GLU A N 1
ATOM 1059 C CA . GLU A 1 135 ? -1.285 -0.320 -6.224 1.00 93.62 135 GLU A CA 1
ATOM 1060 C C . GLU A 1 135 ? -0.801 0.829 -7.108 1.00 93.62 135 GLU A C 1
ATOM 1062 O O . GLU A 1 135 ? -0.730 1.986 -6.697 1.00 93.62 135 GLU A O 1
ATOM 1067 N N . THR A 1 136 ? -0.472 0.526 -8.357 1.00 91.31 136 THR A N 1
ATOM 1068 C CA . THR A 1 136 ? -0.127 1.528 -9.373 1.00 91.31 136 THR A CA 1
ATOM 1069 C C . THR A 1 136 ? -0.450 0.986 -10.761 1.00 91.31 136 THR A C 1
ATOM 1071 O O . THR A 1 136 ? -0.502 -0.222 -10.961 1.00 91.31 136 THR A O 1
ATOM 1074 N N . THR A 1 137 ? -0.697 1.850 -11.740 1.00 88.56 137 THR A N 1
ATOM 1075 C CA . THR A 1 137 ? -0.801 1.422 -13.148 1.00 88.56 137 THR A CA 1
ATOM 1076 C C . THR A 1 137 ? 0.570 1.330 -13.823 1.00 88.56 137 THR A C 1
ATOM 1078 O O . THR A 1 137 ? 0.681 0.761 -14.900 1.00 88.56 137 THR A O 1
ATOM 1081 N N . LEU A 1 138 ? 1.619 1.888 -13.206 1.00 87.50 138 LEU A N 1
ATOM 1082 C CA . LEU A 1 138 ? 2.964 1.980 -13.775 1.00 87.50 138 LEU A CA 1
ATOM 1083 C C . LEU A 1 138 ? 3.872 0.900 -13.181 1.00 87.50 138 LEU A C 1
ATOM 1085 O O . LEU A 1 138 ? 4.157 0.931 -11.981 1.00 87.50 138 LEU A O 1
ATOM 1089 N N . ILE A 1 139 ? 4.350 -0.022 -14.020 1.00 87.19 139 ILE A N 1
ATOM 1090 C CA . ILE A 1 139 ? 5.207 -1.136 -13.590 1.00 87.19 139 ILE A CA 1
ATOM 1091 C C . ILE A 1 139 ? 6.519 -0.649 -12.961 1.00 87.19 139 ILE A C 1
ATOM 1093 O O . ILE A 1 139 ? 6.883 -1.114 -11.883 1.00 87.19 139 ILE A O 1
ATOM 1097 N N . ASP A 1 140 ? 7.155 0.367 -13.546 1.00 86.19 140 ASP A N 1
ATOM 1098 C CA . ASP A 1 140 ? 8.412 0.929 -13.037 1.00 86.19 140 ASP A CA 1
ATOM 1099 C C . ASP A 1 140 ? 8.262 1.501 -11.625 1.00 86.19 140 ASP A C 1
ATOM 1101 O O . ASP A 1 140 ? 9.137 1.327 -10.780 1.00 86.19 140 ASP A O 1
ATOM 1105 N N . VAL A 1 141 ? 7.118 2.128 -11.329 1.00 89.94 141 VAL A N 1
ATOM 1106 C CA . VAL A 1 141 ? 6.823 2.657 -9.988 1.00 89.94 141 VAL A CA 1
ATOM 1107 C C . VAL A 1 141 ? 6.633 1.514 -8.988 1.00 89.94 141 VAL A C 1
ATOM 1109 O O . VAL A 1 141 ? 7.073 1.619 -7.843 1.00 89.94 141 VAL A O 1
ATOM 1112 N N . ALA A 1 142 ? 6.023 0.400 -9.407 1.00 91.81 142 ALA A N 1
ATOM 1113 C CA . ALA A 1 142 ? 5.879 -0.784 -8.562 1.00 91.81 142 ALA A CA 1
ATOM 1114 C C . ALA A 1 142 ? 7.245 -1.427 -8.258 1.00 91.81 142 ALA A C 1
ATOM 1116 O O . ALA A 1 142 ? 7.545 -1.715 -7.098 1.00 91.81 142 ALA A O 1
ATOM 1117 N N . ILE A 1 143 ? 8.098 -1.575 -9.279 1.00 90.50 143 ILE A N 1
ATOM 1118 C CA . ILE A 1 143 ? 9.471 -2.086 -9.151 1.00 90.50 143 ILE A CA 1
ATOM 1119 C C . ILE A 1 143 ? 10.300 -1.183 -8.235 1.00 90.50 143 ILE A C 1
ATOM 1121 O O . ILE A 1 143 ? 10.989 -1.671 -7.335 1.00 90.50 143 ILE A O 1
ATOM 1125 N N . GLN A 1 144 ? 10.215 0.135 -8.423 1.00 91.31 144 GLN A N 1
ATOM 1126 C CA . GLN A 1 144 ? 10.916 1.115 -7.599 1.00 91.31 144 GLN A CA 1
ATOM 1127 C C . GLN A 1 144 ? 10.490 1.010 -6.129 1.00 91.31 144 GLN A C 1
ATOM 1129 O O . GLN A 1 144 ? 11.342 0.997 -5.240 1.00 91.31 144 GLN A O 1
ATOM 1134 N N . ALA A 1 145 ? 9.188 0.889 -5.862 1.00 94.06 145 ALA A N 1
ATOM 1135 C CA . ALA A 1 145 ? 8.664 0.744 -4.509 1.00 94.06 145 ALA A CA 1
ATOM 1136 C C . ALA A 1 145 ? 9.097 -0.571 -3.847 1.00 94.06 145 ALA A C 1
ATOM 1138 O O . ALA A 1 145 ? 9.565 -0.551 -2.709 1.00 94.06 145 ALA A O 1
ATOM 1139 N N . ALA A 1 146 ? 9.024 -1.692 -4.567 1.00 94.19 146 ALA A N 1
ATOM 1140 C CA . ALA A 1 146 ? 9.476 -2.996 -4.083 1.00 94.19 146 ALA A CA 1
ATOM 1141 C C . ALA A 1 146 ? 10.979 -3.010 -3.771 1.00 94.19 146 ALA A C 1
ATOM 1143 O O . ALA A 1 146 ? 11.397 -3.458 -2.700 1.00 94.19 146 ALA A O 1
ATOM 1144 N N . THR A 1 147 ? 11.788 -2.449 -4.674 1.00 91.50 147 THR A N 1
ATOM 1145 C CA . THR A 1 147 ? 13.236 -2.292 -4.478 1.00 91.50 147 THR A CA 1
ATOM 1146 C C . THR A 1 147 ? 13.507 -1.463 -3.229 1.00 91.50 147 THR A C 1
ATOM 1148 O O . THR A 1 147 ? 14.263 -1.884 -2.355 1.00 91.50 147 THR A O 1
ATOM 1151 N N . LYS A 1 148 ? 12.819 -0.325 -3.084 1.00 93.38 148 LYS A N 1
ATOM 1152 C CA . LYS A 1 148 ? 12.994 0.569 -1.940 1.00 93.38 148 LYS A CA 1
ATOM 1153 C C . LYS A 1 148 ? 12.591 -0.076 -0.618 1.00 93.38 148 LYS A C 1
ATOM 1155 O O . LYS A 1 148 ? 13.327 0.057 0.357 1.00 93.38 148 LYS A O 1
ATOM 1160 N N . HIS A 1 149 ? 11.464 -0.788 -0.584 1.00 94.44 149 HIS A N 1
ATOM 1161 C CA . HIS A 1 149 ? 11.012 -1.515 0.601 1.00 94.44 149 HIS A CA 1
ATOM 1162 C C . HIS A 1 149 ? 12.065 -2.530 1.064 1.00 94.44 149 HIS A C 1
ATOM 1164 O O . HIS A 1 149 ? 12.453 -2.544 2.235 1.00 94.44 149 HIS A O 1
ATOM 1170 N N . HIS A 1 150 ? 12.584 -3.325 0.125 1.00 91.50 150 HIS A N 1
ATOM 1171 C CA . HIS A 1 150 ? 13.604 -4.326 0.412 1.00 91.50 150 HIS A CA 1
ATOM 1172 C C . HIS A 1 150 ? 14.937 -3.701 0.861 1.00 91.50 150 HIS A C 1
ATOM 1174 O O . HIS A 1 150 ? 15.491 -4.094 1.887 1.00 91.50 150 HIS A O 1
ATOM 1180 N N . GLU A 1 151 ? 15.444 -2.689 0.151 1.00 91.31 151 GLU A N 1
ATOM 1181 C CA . GLU A 1 151 ? 16.714 -2.024 0.483 1.00 91.31 151 GLU A CA 1
ATOM 1182 C C . GLU A 1 151 ? 16.681 -1.323 1.843 1.00 91.31 151 GLU A C 1
ATOM 1184 O O . GLU A 1 151 ? 17.664 -1.349 2.588 1.00 91.31 151 GLU A O 1
ATOM 1189 N N . LYS A 1 152 ? 15.541 -0.715 2.190 1.00 93.81 152 LYS A N 1
ATOM 1190 C CA . LYS A 1 152 ? 15.326 -0.085 3.497 1.00 93.81 152 LYS A CA 1
ATOM 1191 C C . LYS A 1 152 ? 15.023 -1.090 4.606 1.00 93.81 152 LYS A C 1
ATOM 1193 O O . LYS A 1 152 ? 15.004 -0.689 5.769 1.00 93.81 152 LYS A O 1
ATOM 1198 N N . LYS A 1 153 ? 14.836 -2.372 4.268 1.00 92.12 153 LYS A N 1
ATOM 1199 C CA . LYS A 1 153 ? 14.506 -3.462 5.197 1.00 92.12 153 LYS A CA 1
ATOM 1200 C C . LYS A 1 153 ? 13.298 -3.132 6.068 1.00 92.12 153 LYS A C 1
ATOM 1202 O O . LYS A 1 153 ? 13.295 -3.414 7.272 1.00 92.12 153 LYS A O 1
ATOM 1207 N N . TYR A 1 154 ? 12.294 -2.495 5.472 1.00 92.50 154 TYR A N 1
ATOM 1208 C CA . TYR A 1 154 ? 11.049 -2.251 6.178 1.00 92.50 154 TYR A CA 1
ATOM 1209 C C . TYR A 1 154 ? 10.440 -3.583 6.621 1.00 92.50 154 TYR A C 1
ATOM 1211 O O . TYR A 1 154 ? 10.533 -4.592 5.928 1.00 92.50 154 TYR A O 1
ATOM 1219 N N . GLN A 1 155 ? 9.879 -3.575 7.826 1.00 90.12 155 GLN A N 1
ATOM 1220 C CA . GLN A 1 155 ? 9.324 -4.763 8.478 1.00 90.12 155 GLN A CA 1
ATOM 1221 C C . GLN A 1 155 ? 7.793 -4.811 8.364 1.00 90.12 155 GLN A C 1
ATOM 1223 O O . GLN A 1 155 ? 7.155 -5.708 8.910 1.00 90.12 155 GLN A O 1
ATOM 1228 N N . SER A 1 156 ? 7.188 -3.818 7.705 1.00 90.44 156 SER A N 1
ATOM 1229 C CA . SER A 1 156 ? 5.739 -3.739 7.562 1.00 90.44 156 SER A CA 1
ATOM 1230 C C . SER A 1 156 ? 5.258 -4.790 6.560 1.00 90.44 156 SER A C 1
ATOM 1232 O O . SER A 1 156 ? 5.922 -5.055 5.559 1.00 90.44 156 SER A O 1
ATOM 1234 N N . LYS A 1 157 ? 4.101 -5.410 6.818 1.00 95.81 157 LYS A N 1
ATOM 1235 C CA . LYS A 1 157 ? 3.511 -6.333 5.846 1.00 95.81 157 LYS A CA 1
ATOM 1236 C C . LYS A 1 157 ? 2.979 -5.524 4.676 1.00 95.81 157 LYS A C 1
ATOM 1238 O O . LYS A 1 157 ? 2.042 -4.738 4.845 1.00 95.81 157 LYS A O 1
ATOM 1243 N N . VAL A 1 158 ? 3.551 -5.727 3.495 1.00 96.94 158 VAL A N 1
ATOM 1244 C CA . VAL A 1 158 ? 3.194 -4.965 2.299 1.00 96.94 158 VAL A CA 1
ATOM 1245 C C . VAL A 1 158 ? 3.015 -5.879 1.097 1.00 96.94 158 VAL A C 1
ATOM 1247 O O . VAL A 1 158 ? 3.761 -6.832 0.889 1.00 96.94 158 VAL A O 1
ATOM 1250 N N . THR A 1 159 ? 2.026 -5.568 0.272 1.00 97.25 159 THR A N 1
ATOM 1251 C CA . THR A 1 159 ? 1.890 -6.074 -1.092 1.00 97.25 159 THR A CA 1
ATOM 1252 C C . THR A 1 159 ? 1.923 -4.886 -2.039 1.00 97.25 159 THR A C 1
ATOM 1254 O O . THR A 1 159 ? 1.102 -3.987 -1.910 1.00 97.25 159 THR A O 1
ATOM 1257 N N . ILE A 1 160 ? 2.853 -4.870 -2.985 1.00 96.50 160 ILE A N 1
ATOM 1258 C CA . ILE A 1 160 ? 3.001 -3.842 -4.017 1.00 96.50 160 ILE A CA 1
ATOM 1259 C C . ILE A 1 160 ? 2.701 -4.505 -5.352 1.00 96.50 160 ILE A C 1
ATOM 1261 O O . ILE A 1 160 ? 3.360 -5.476 -5.709 1.00 96.50 160 ILE A O 1
ATOM 1265 N N . LYS A 1 161 ? 1.725 -4.008 -6.108 1.00 94.94 161 LYS A N 1
ATOM 1266 C CA . LYS A 1 161 ? 1.326 -4.646 -7.369 1.00 94.94 161 LYS A CA 1
ATOM 1267 C C . LYS A 1 161 ? 0.841 -3.653 -8.416 1.00 94.94 161 LYS A C 1
ATOM 1269 O O . LYS A 1 161 ? 0.416 -2.542 -8.088 1.00 94.94 161 LYS A O 1
ATOM 1274 N N . THR A 1 162 ? 0.860 -4.069 -9.678 1.00 92.38 162 THR A N 1
ATOM 1275 C CA . THR A 1 162 ? 0.170 -3.325 -10.733 1.00 92.38 162 THR A CA 1
ATOM 1276 C C . THR A 1 162 ? -1.340 -3.573 -10.694 1.00 92.38 162 THR A C 1
ATOM 1278 O O . THR A 1 162 ? -1.815 -4.642 -10.300 1.00 92.38 162 THR A O 1
ATOM 1281 N N . LYS A 1 163 ? -2.124 -2.555 -11.062 1.00 87.50 163 LYS A N 1
ATOM 1282 C CA . LYS A 1 163 ? -3.579 -2.671 -11.236 1.00 87.50 163 LYS A CA 1
ATOM 1283 C C . LYS A 1 163 ? -3.864 -3.508 -12.483 1.00 87.50 163 LYS A C 1
ATOM 1285 O O . LYS A 1 163 ? -3.221 -3.310 -13.500 1.00 87.50 163 LYS A O 1
ATOM 1290 N N . GLN A 1 164 ? -4.858 -4.399 -12.426 1.00 72.94 164 GLN A N 1
ATOM 1291 C CA . GLN A 1 164 ? -5.196 -5.282 -13.557 1.00 72.94 164 GLN A CA 1
ATOM 1292 C C . GLN A 1 164 ? -5.609 -4.527 -14.831 1.00 72.94 164 GLN A C 1
ATOM 1294 O O . GLN A 1 164 ? -5.418 -5.036 -15.930 1.00 72.94 164 GLN A O 1
ATOM 1299 N N . ALA A 1 165 ? -6.195 -3.336 -14.690 1.00 65.25 165 ALA A N 1
ATOM 1300 C CA . ALA A 1 165 ? -6.607 -2.504 -15.812 1.00 65.25 165 ALA A CA 1
ATOM 1301 C C . ALA A 1 165 ? -5.589 -1.378 -16.047 1.00 65.25 165 ALA A C 1
ATOM 1303 O O . ALA A 1 165 ? -5.327 -0.578 -15.145 1.00 65.25 165 ALA A O 1
ATOM 1304 N N . GLY A 1 166 ? -5.069 -1.292 -17.275 1.00 61.84 166 GLY A N 1
ATOM 1305 C CA . GLY A 1 166 ? -4.260 -0.162 -17.743 1.00 61.84 166 GLY A CA 1
ATOM 1306 C C . GLY A 1 166 ? -2.762 -0.224 -17.433 1.00 61.84 166 GLY A C 1
ATOM 1307 O O . GLY A 1 166 ? -2.113 0.814 -17.529 1.00 61.84 166 GLY A O 1
ATOM 1308 N N . SER A 1 167 ? -2.217 -1.384 -17.054 1.00 67.12 167 SER A N 1
ATOM 1309 C CA . SER A 1 167 ? -0.768 -1.595 -16.959 1.00 67.12 167 SER A CA 1
ATOM 1310 C C . SER A 1 167 ? -0.243 -2.399 -18.149 1.00 67.12 167 SER A C 1
ATOM 1312 O O . SER A 1 167 ? -0.846 -3.396 -18.541 1.00 67.12 167 SER A O 1
ATOM 1314 N N . ASP A 1 168 ? 0.928 -2.020 -18.663 1.00 68.94 168 ASP A N 1
ATOM 1315 C CA . ASP A 1 168 ? 1.626 -2.711 -19.765 1.00 68.94 168 ASP A CA 1
ATOM 1316 C C . ASP A 1 168 ? 2.340 -4.007 -19.315 1.00 68.94 168 ASP A C 1
ATOM 1318 O O . ASP A 1 168 ? 3.243 -4.505 -19.979 1.00 68.94 168 ASP A O 1
ATOM 1322 N N . GLY A 1 169 ? 1.956 -4.548 -18.157 1.00 77.81 169 GLY A N 1
ATOM 1323 C CA . GLY A 1 169 ? 2.549 -5.734 -17.546 1.00 77.81 169 GLY A CA 1
ATOM 1324 C C . GLY A 1 169 ? 1.984 -6.014 -16.155 1.00 77.81 169 GLY A C 1
ATOM 1325 O O . GLY A 1 169 ? 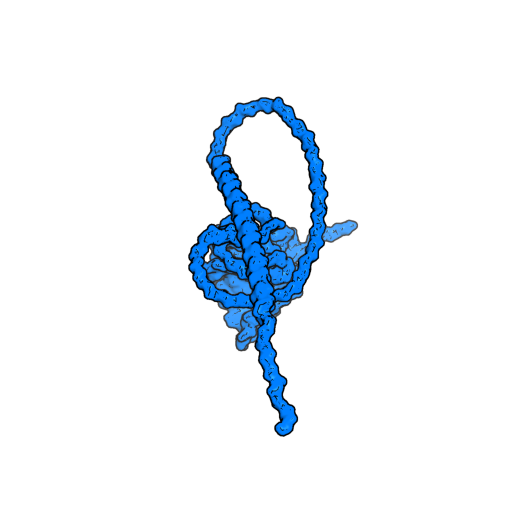1.372 -5.143 -15.512 1.00 77.81 169 GLY A O 1
ATOM 1326 N N . LYS A 1 170 ? 2.177 -7.241 -15.672 1.00 87.00 170 LYS A N 1
ATOM 1327 C CA . LYS A 1 170 ? 1.807 -7.644 -14.313 1.00 87.00 170 LYS A CA 1
ATOM 1328 C C . LYS A 1 170 ? 3.048 -7.670 -13.438 1.00 87.00 170 LYS A C 1
ATOM 1330 O O . LYS A 1 170 ? 4.013 -8.364 -13.729 1.00 87.00 170 LYS A O 1
ATOM 1335 N N . PHE A 1 171 ? 2.994 -6.968 -12.319 1.00 91.44 171 PHE A N 1
ATOM 1336 C CA . PHE A 1 171 ? 4.013 -7.037 -11.282 1.00 91.44 171 PHE A CA 1
ATOM 1337 C C . PHE A 1 171 ? 3.333 -7.227 -9.935 1.00 91.44 171 PHE A C 1
ATOM 1339 O O . PHE A 1 171 ? 2.328 -6.576 -9.647 1.00 91.44 171 PHE A O 1
ATOM 1346 N N . SER A 1 172 ? 3.895 -8.093 -9.100 1.00 93.44 172 SER A N 1
ATOM 1347 C CA . SER A 1 172 ? 3.507 -8.249 -7.707 1.00 93.44 172 SER A CA 1
ATOM 1348 C C . SER A 1 172 ? 4.735 -8.533 -6.857 1.00 93.44 172 SER A C 1
ATOM 1350 O O . SER A 1 172 ? 5.522 -9.428 -7.145 1.00 93.44 172 SER A O 1
ATOM 1352 N N . TYR A 1 173 ? 4.862 -7.794 -5.771 1.00 94.94 173 TYR A N 1
ATOM 1353 C CA . TYR A 1 173 ? 5.821 -7.995 -4.703 1.00 94.94 173 TYR A CA 1
ATOM 1354 C C . TYR A 1 173 ? 5.035 -8.123 -3.405 1.00 94.94 173 TYR A C 1
ATOM 1356 O O . TYR A 1 173 ? 4.183 -7.280 -3.126 1.00 94.94 173 TYR A O 1
ATOM 1364 N N . SER A 1 174 ? 5.311 -9.134 -2.594 1.00 94.94 174 SER A N 1
ATOM 1365 C CA . SER A 1 174 ? 4.723 -9.251 -1.263 1.00 94.94 174 SER A CA 1
ATOM 1366 C C . SER A 1 174 ? 5.764 -9.624 -0.226 1.00 94.94 174 SER A C 1
ATOM 1368 O O . SER A 1 174 ? 6.639 -10.454 -0.475 1.00 94.94 174 SER A O 1
ATOM 1370 N N . TYR A 1 175 ? 5.628 -9.014 0.944 1.00 94.00 175 TYR A N 1
ATOM 1371 C CA . TYR A 1 175 ? 6.379 -9.332 2.143 1.00 94.00 175 TYR A CA 1
ATOM 1372 C C . TYR A 1 175 ? 5.411 -9.482 3.316 1.00 94.00 175 TYR A C 1
ATOM 1374 O O . TYR A 1 175 ? 4.629 -8.575 3.608 1.00 94.00 175 TYR A O 1
ATOM 1382 N N . ASP A 1 176 ? 5.444 -10.640 3.970 1.00 89.62 176 ASP A N 1
ATOM 1383 C CA . ASP A 1 176 ? 4.521 -11.009 5.050 1.00 89.62 176 ASP A CA 1
ATOM 1384 C C . ASP A 1 176 ? 5.149 -10.956 6.455 1.00 89.62 176 ASP A C 1
ATOM 1386 O O . ASP A 1 176 ? 4.465 -11.255 7.442 1.00 89.62 176 ASP A O 1
ATOM 1390 N N . GLY A 1 177 ? 6.415 -10.533 6.541 1.00 83.56 177 GLY A N 1
ATOM 1391 C CA . GLY A 1 177 ? 7.238 -10.496 7.752 1.00 83.56 177 GLY A CA 1
ATOM 1392 C C . GLY A 1 177 ? 8.426 -11.458 7.699 1.00 83.56 177 GLY A C 1
ATOM 1393 O O . GLY A 1 177 ? 9.495 -11.128 8.206 1.00 83.56 177 GLY A O 1
ATOM 1394 N N . ASP A 1 178 ? 8.288 -12.582 6.999 1.00 83.62 178 ASP A N 1
ATOM 1395 C CA . ASP A 1 178 ? 9.311 -13.634 6.989 1.00 83.62 178 ASP A CA 1
ATOM 1396 C C . ASP A 1 178 ? 9.753 -14.000 5.571 1.00 83.62 178 ASP A C 1
ATOM 1398 O O . ASP A 1 178 ? 10.902 -14.390 5.355 1.00 83.62 178 ASP A O 1
ATOM 1402 N N . GLN A 1 179 ? 8.861 -13.856 4.591 1.00 87.56 179 GLN A N 1
ATOM 1403 C CA . GLN A 1 179 ? 9.085 -14.305 3.225 1.00 87.56 179 GLN A CA 1
ATOM 1404 C C . GLN A 1 179 ? 8.839 -13.191 2.217 1.00 87.56 179 GLN A C 1
ATOM 1406 O O . GLN A 1 179 ? 7.923 -12.378 2.348 1.00 87.56 179 GLN A O 1
ATOM 1411 N N . TYR A 1 180 ? 9.671 -13.186 1.177 1.00 89.06 180 TYR A N 1
ATOM 1412 C CA . TYR A 1 180 ? 9.482 -12.354 -0.002 1.00 89.06 180 TYR A CA 1
ATOM 1413 C C . TYR A 1 180 ? 8.946 -13.209 -1.140 1.00 89.06 180 TYR A C 1
ATOM 1415 O O . TYR A 1 180 ? 9.464 -14.292 -1.410 1.00 89.06 180 TYR A O 1
ATOM 1423 N N . GLN A 1 181 ? 7.968 -12.674 -1.857 1.00 92.19 181 GLN A N 1
ATOM 1424 C CA . GLN A 1 181 ? 7.536 -13.214 -3.134 1.00 92.19 181 GLN A CA 1
ATOM 1425 C C . GLN A 1 181 ? 7.555 -12.095 -4.168 1.00 92.19 181 GLN A C 1
ATOM 1427 O O . GLN A 1 181 ? 7.005 -11.018 -3.936 1.00 92.19 181 GLN A O 1
ATOM 1432 N N . VAL A 1 182 ? 8.184 -12.357 -5.310 1.00 90.88 182 VAL A N 1
ATOM 1433 C CA . VAL A 1 182 ? 8.173 -11.465 -6.471 1.00 90.88 182 VAL A CA 1
ATOM 1434 C C . VAL A 1 182 ? 7.616 -12.246 -7.649 1.00 90.88 182 VAL A C 1
ATOM 1436 O O . VAL A 1 182 ? 8.031 -13.374 -7.895 1.00 90.88 182 VAL A O 1
ATOM 1439 N N . VAL A 1 183 ? 6.655 -11.664 -8.355 1.00 87.12 183 VAL A N 1
ATOM 1440 C CA . VAL A 1 183 ? 6.030 -12.233 -9.548 1.00 87.12 183 VAL A CA 1
ATOM 1441 C C . VAL A 1 183 ? 5.977 -11.153 -10.616 1.00 87.12 183 VAL A C 1
ATOM 1443 O O . VAL A 1 183 ? 5.497 -10.049 -10.355 1.00 87.12 183 VAL A O 1
ATOM 1446 N N . ILE A 1 184 ? 6.454 -11.473 -11.814 1.00 85.56 184 ILE A N 1
ATOM 1447 C CA . ILE A 1 184 ? 6.404 -10.588 -12.980 1.00 85.56 184 ILE A CA 1
ATOM 1448 C C . ILE A 1 184 ? 5.832 -11.392 -14.141 1.00 85.56 184 ILE A C 1
ATOM 1450 O O . ILE A 1 184 ? 6.312 -12.489 -14.406 1.00 85.56 184 ILE A O 1
ATOM 1454 N N . ASP A 1 185 ? 4.759 -10.894 -14.757 1.00 84.69 185 ASP A N 1
ATOM 1455 C CA . ASP A 1 185 ? 3.990 -11.580 -15.806 1.00 84.69 185 ASP A CA 1
ATOM 1456 C C . ASP A 1 185 ? 3.734 -13.058 -15.482 1.00 84.69 185 ASP A C 1
ATOM 1458 O O . ASP A 1 185 ? 4.057 -13.968 -16.241 1.00 84.69 185 ASP A O 1
ATOM 1462 N N . ASP A 1 186 ? 3.185 -13.284 -14.285 1.00 84.06 186 ASP A N 1
ATOM 1463 C CA . ASP A 1 186 ? 2.842 -14.603 -13.742 1.00 84.06 186 ASP A CA 1
ATOM 1464 C C . ASP A 1 186 ? 4.053 -15.545 -13.515 1.00 84.06 186 ASP A C 1
ATOM 1466 O O . ASP A 1 186 ? 3.880 -16.699 -13.122 1.00 84.06 186 ASP A O 1
ATOM 1470 N N . THR A 1 187 ? 5.285 -15.041 -13.661 1.00 79.44 187 THR A N 1
ATOM 1471 C CA . THR A 1 187 ? 6.539 -15.770 -13.415 1.00 79.44 187 THR A CA 1
ATOM 1472 C C . THR A 1 187 ? 7.124 -15.412 -12.042 1.00 79.44 187 THR A C 1
ATOM 1474 O O . THR A 1 187 ? 7.476 -14.250 -11.813 1.00 79.44 187 THR A O 1
ATOM 1477 N N . PRO A 1 188 ? 7.250 -16.372 -11.104 1.00 85.25 188 PRO A N 1
ATOM 1478 C CA . PRO A 1 188 ? 7.913 -16.150 -9.820 1.00 85.25 188 PRO A CA 1
ATOM 1479 C C . PRO A 1 188 ? 9.418 -15.919 -9.983 1.00 85.25 188 PRO A C 1
ATOM 1481 O O . PRO A 1 188 ? 10.084 -16.635 -10.729 1.00 85.25 188 PRO A O 1
ATOM 1484 N N . ILE A 1 189 ? 9.965 -14.949 -9.253 1.00 83.12 189 ILE A N 1
ATOM 1485 C CA . ILE A 1 189 ? 11.375 -14.548 -9.321 1.00 83.12 189 ILE A CA 1
ATOM 1486 C C . ILE A 1 189 ? 11.955 -14.477 -7.906 1.00 83.12 189 ILE A C 1
ATOM 1488 O O . ILE A 1 189 ? 11.286 -14.040 -6.967 1.00 83.12 189 ILE A O 1
ATOM 1492 N N . SER A 1 190 ? 13.213 -14.901 -7.748 1.00 85.00 190 SER A N 1
ATOM 1493 C CA . SER A 1 190 ? 13.928 -14.777 -6.473 1.00 85.00 190 SER A CA 1
ATOM 1494 C C . SER A 1 190 ? 14.203 -13.305 -6.146 1.00 85.00 190 SER A C 1
ATOM 1496 O O . SER A 1 190 ? 14.478 -12.486 -7.028 1.00 85.00 190 SER A O 1
ATOM 1498 N N . ILE A 1 191 ? 14.157 -12.950 -4.862 1.00 84.75 191 ILE A N 1
ATOM 1499 C CA . ILE A 1 191 ? 14.378 -11.564 -4.438 1.00 84.75 191 ILE A CA 1
ATOM 1500 C C . ILE A 1 191 ? 15.818 -11.097 -4.725 1.00 84.75 191 ILE A C 1
ATOM 1502 O O . ILE A 1 191 ? 16.048 -9.926 -5.034 1.00 84.75 191 ILE A O 1
ATOM 1506 N N . GLU A 1 192 ? 16.790 -12.011 -4.699 1.00 81.62 192 GLU A N 1
ATOM 1507 C CA . GLU A 1 192 ? 18.192 -11.747 -5.040 1.00 81.62 192 GLU A CA 1
ATOM 1508 C C . GLU A 1 192 ? 18.355 -11.401 -6.525 1.00 81.62 192 GLU A C 1
ATOM 1510 O O . GLU A 1 192 ? 19.030 -10.426 -6.863 1.00 81.62 192 GLU A O 1
ATOM 1515 N N . ILE A 1 193 ? 17.701 -12.156 -7.415 1.00 77.75 193 ILE A N 1
ATOM 1516 C CA . ILE A 1 193 ? 17.690 -11.863 -8.854 1.00 77.75 193 ILE A CA 1
ATOM 1517 C C . ILE A 1 193 ? 17.007 -10.517 -9.095 1.00 77.75 193 ILE A C 1
ATOM 1519 O O . ILE A 1 193 ? 17.582 -9.653 -9.757 1.00 77.75 193 ILE A O 1
ATOM 1523 N N . PHE A 1 194 ? 15.825 -10.302 -8.508 1.00 83.81 194 PHE A N 1
ATOM 1524 C CA . PHE A 1 194 ? 15.080 -9.051 -8.651 1.00 83.81 194 PHE A CA 1
ATOM 1525 C C . PHE A 1 194 ? 15.924 -7.836 -8.249 1.00 83.81 194 PHE A C 1
ATOM 1527 O O . PHE A 1 194 ? 16.097 -6.909 -9.034 1.00 83.81 194 PHE A O 1
ATOM 1534 N N . THR A 1 195 ? 16.504 -7.852 -7.048 1.00 79.44 195 THR A N 1
ATOM 1535 C CA . THR A 1 195 ? 17.313 -6.727 -6.551 1.00 79.44 195 THR A CA 1
ATOM 1536 C C . THR A 1 195 ? 18.572 -6.490 -7.379 1.00 79.44 195 THR A C 1
ATOM 1538 O O . THR A 1 195 ? 19.000 -5.344 -7.515 1.00 79.44 195 THR A O 1
ATOM 1541 N N . THR A 1 196 ? 19.161 -7.543 -7.945 1.00 77.25 196 THR A N 1
ATOM 1542 C CA . THR A 1 196 ? 20.328 -7.433 -8.827 1.00 77.25 196 THR A CA 1
ATOM 1543 C C . THR A 1 196 ? 19.941 -6.774 -10.150 1.00 77.25 196 THR A C 1
ATOM 1545 O O . THR A 1 196 ? 20.581 -5.808 -10.560 1.00 77.25 196 THR A O 1
ATOM 1548 N N . VAL A 1 197 ? 18.852 -7.227 -10.779 1.00 74.00 197 VAL A N 1
ATOM 1549 C CA . VAL A 1 197 ? 18.346 -6.678 -12.048 1.00 74.00 197 VAL A CA 1
ATOM 1550 C C . VAL A 1 197 ? 17.897 -5.223 -11.892 1.00 74.00 197 VAL A C 1
ATOM 1552 O O . VAL A 1 197 ? 18.286 -4.383 -12.701 1.00 74.00 197 VAL A O 1
ATOM 1555 N N . SER A 1 198 ? 17.174 -4.888 -10.819 1.00 73.94 198 SER A N 1
ATOM 1556 C CA . SER A 1 198 ? 16.726 -3.513 -10.546 1.00 73.94 198 SER A CA 1
ATOM 1557 C C . SER A 1 198 ? 17.885 -2.518 -10.394 1.00 73.94 198 SER A C 1
ATOM 1559 O O . SER A 1 198 ? 17.739 -1.345 -10.730 1.00 73.94 198 SER A O 1
ATOM 1561 N N . LYS A 1 199 ? 19.059 -2.965 -9.923 1.00 72.50 199 LYS A N 1
ATOM 1562 C CA . LYS A 1 199 ? 20.255 -2.115 -9.761 1.00 72.50 199 LYS A CA 1
ATOM 1563 C C . LYS A 1 199 ? 21.023 -1.884 -11.057 1.00 72.50 199 LYS A C 1
ATOM 1565 O O . LYS A 1 199 ? 21.731 -0.884 -11.172 1.00 72.50 199 LYS A O 1
ATOM 1570 N N . LEU A 1 200 ? 20.886 -2.772 -12.040 1.00 66.06 200 LEU A N 1
ATOM 1571 C CA . LEU A 1 200 ? 21.640 -2.691 -13.294 1.00 66.06 200 LEU A CA 1
ATOM 1572 C C . LEU A 1 200 ? 21.223 -1.512 -14.187 1.00 66.06 200 LEU A C 1
ATOM 1574 O O . LEU A 1 200 ? 21.862 -1.292 -15.211 1.00 66.06 200 LEU A O 1
ATOM 1578 N N . SER A 1 201 ? 20.224 -0.710 -13.785 1.00 51.59 201 SER A N 1
ATOM 1579 C CA . SER A 1 201 ? 19.822 0.533 -14.469 1.00 51.59 201 SER A CA 1
ATOM 1580 C C . SER A 1 201 ? 19.597 0.339 -15.973 1.00 51.59 201 SER A C 1
ATOM 1582 O O . SER A 1 201 ? 19.853 1.241 -16.772 1.00 51.59 201 SER A O 1
ATOM 1584 N N . LEU A 1 202 ? 19.185 -0.862 -16.384 1.00 53.09 202 LEU A N 1
ATOM 1585 C CA . LEU A 1 202 ? 18.958 -1.152 -17.789 1.00 53.09 202 LEU A CA 1
ATOM 1586 C C . LEU A 1 202 ? 17.702 -0.398 -18.232 1.00 53.09 202 LEU A C 1
ATOM 1588 O O . LEU A 1 202 ? 16.737 -0.343 -17.469 1.00 53.09 202 LEU A O 1
ATOM 1592 N N . PRO A 1 203 ? 17.686 0.206 -19.431 1.00 46.12 203 PRO A N 1
ATOM 1593 C CA . PRO A 1 203 ? 16.490 0.845 -19.953 1.00 46.12 203 PRO A CA 1
ATOM 1594 C C . PRO A 1 203 ? 15.409 -0.225 -20.164 1.00 46.12 203 PRO A C 1
ATOM 1596 O O . PRO A 1 203 ? 15.383 -0.902 -21.190 1.00 46.12 203 PRO A O 1
ATOM 1599 N N . ILE A 1 204 ? 14.510 -0.355 -19.184 1.00 48.62 204 ILE A N 1
ATOM 1600 C CA . ILE A 1 204 ? 13.385 -1.311 -19.158 1.00 48.62 204 ILE A CA 1
ATOM 1601 C C . ILE A 1 204 ? 12.427 -1.070 -20.348 1.00 48.62 204 ILE A C 1
ATOM 1603 O O . ILE A 1 204 ? 11.669 -1.943 -20.744 1.00 48.62 204 ILE A O 1
ATOM 1607 N N . ASN A 1 205 ? 12.547 0.076 -21.029 1.00 40.22 205 ASN A N 1
ATOM 1608 C CA . ASN A 1 205 ? 11.728 0.452 -22.184 1.00 40.22 205 ASN A CA 1
ATOM 1609 C C . ASN A 1 205 ? 12.028 -0.285 -23.505 1.00 40.22 205 ASN A C 1
ATOM 1611 O O . ASN A 1 205 ? 11.395 0.035 -24.510 1.00 40.22 205 ASN A O 1
ATOM 1615 N N . LYS A 1 206 ? 12.982 -1.227 -23.565 1.00 40.28 206 LYS A N 1
ATOM 1616 C CA . LYS A 1 206 ? 13.239 -1.998 -24.805 1.00 40.28 206 LYS A CA 1
ATOM 1617 C C . LYS A 1 206 ? 13.297 -3.515 -24.661 1.00 40.28 206 LYS A C 1
ATOM 1619 O O . LYS A 1 206 ? 13.223 -4.187 -25.682 1.00 40.28 206 LYS A O 1
ATOM 1624 N N . PHE A 1 207 ? 13.397 -4.034 -23.446 1.00 43.50 207 PHE A N 1
ATOM 1625 C CA . PHE A 1 207 ? 13.352 -5.466 -23.172 1.00 43.50 207 PHE A CA 1
ATOM 1626 C C . PHE A 1 207 ? 12.400 -5.668 -22.008 1.00 43.50 207 PHE A C 1
ATOM 1628 O O . PHE A 1 207 ? 12.549 -4.995 -20.985 1.00 43.50 207 PHE A O 1
ATOM 1635 N N . SER A 1 208 ? 11.427 -6.567 -22.154 1.00 52.22 208 SER A N 1
ATOM 1636 C CA . SER A 1 208 ? 10.598 -6.927 -21.006 1.00 52.22 208 SER A CA 1
ATOM 1637 C C . SER A 1 208 ? 11.533 -7.451 -19.915 1.00 52.22 208 SER A C 1
ATOM 1639 O O . SER A 1 208 ? 12.439 -8.236 -20.194 1.00 52.22 208 SER A O 1
ATOM 1641 N N . LEU A 1 209 ? 11.362 -7.017 -18.665 1.00 53.31 209 LEU A N 1
ATOM 1642 C CA . LEU A 1 209 ? 12.173 -7.512 -17.547 1.00 53.31 209 LEU A CA 1
ATOM 1643 C C . LEU A 1 209 ? 12.142 -9.056 -17.488 1.00 53.31 209 LEU A C 1
ATOM 1645 O O . LEU A 1 209 ? 13.128 -9.684 -17.110 1.00 53.31 209 LEU A O 1
ATOM 1649 N N . CYS A 1 210 ? 11.044 -9.659 -17.958 1.00 45.62 210 CYS A N 1
ATOM 1650 C CA . CYS A 1 210 ? 10.890 -11.093 -18.180 1.00 45.62 210 CYS A CA 1
ATOM 1651 C C . CYS A 1 210 ? 11.870 -11.658 -19.219 1.00 45.62 210 CYS A C 1
ATOM 1653 O O . CYS A 1 210 ? 12.437 -12.719 -18.989 1.00 45.62 210 CYS A O 1
ATOM 1655 N N . GLU A 1 211 ? 12.127 -10.970 -20.333 1.00 49.38 211 GLU A N 1
ATOM 1656 C CA . GLU A 1 211 ? 13.138 -11.380 -21.320 1.00 49.38 211 GLU A CA 1
ATOM 1657 C C . GLU A 1 211 ? 14.539 -11.347 -20.707 1.00 49.38 211 GLU A C 1
ATOM 1659 O O . GLU A 1 211 ? 15.300 -12.301 -20.855 1.00 49.38 211 GLU A O 1
ATOM 1664 N N . LEU A 1 212 ? 14.855 -10.301 -19.937 1.00 53.25 212 LEU A N 1
ATOM 1665 C CA . LEU A 1 212 ? 16.155 -10.183 -19.279 1.00 53.25 212 LEU A CA 1
ATOM 1666 C C . LEU A 1 212 ? 16.369 -11.290 -18.232 1.00 53.25 212 LEU A C 1
ATOM 1668 O O . LEU A 1 212 ? 17.440 -11.893 -18.175 1.00 53.25 212 LEU A O 1
ATOM 1672 N N . ILE A 1 213 ? 15.336 -11.597 -17.443 1.00 50.84 213 ILE A N 1
ATOM 1673 C CA . ILE A 1 213 ? 15.365 -12.645 -16.413 1.00 50.84 213 ILE A CA 1
ATOM 1674 C C . ILE A 1 213 ? 15.394 -14.049 -17.033 1.00 50.84 213 ILE A C 1
ATOM 1676 O O . ILE A 1 213 ? 16.117 -14.925 -16.562 1.00 50.84 213 ILE A O 1
ATOM 1680 N N . ASN A 1 214 ? 14.677 -14.267 -18.136 1.00 47.97 214 ASN A N 1
ATOM 1681 C CA . ASN A 1 214 ? 14.734 -15.534 -18.863 1.00 47.97 214 ASN A CA 1
ATOM 1682 C C . ASN A 1 214 ? 16.122 -15.780 -19.472 1.00 47.97 214 ASN A C 1
ATOM 1684 O O . ASN A 1 214 ? 16.561 -16.926 -19.532 1.00 47.97 214 ASN A O 1
ATOM 1688 N N . THR A 1 215 ? 16.847 -14.725 -19.862 1.00 44.53 215 THR A N 1
ATOM 1689 C CA . THR A 1 215 ? 18.236 -14.854 -20.341 1.00 44.53 215 THR A CA 1
ATOM 1690 C C . THR A 1 215 ? 19.276 -15.023 -19.230 1.00 44.53 215 THR A C 1
ATOM 1692 O O . THR A 1 215 ? 20.358 -15.539 -19.503 1.00 44.53 215 THR A O 1
ATOM 1695 N N . SER A 1 216 ? 18.977 -14.630 -17.984 1.00 43.12 216 SER A N 1
ATOM 1696 C CA . SER A 1 216 ? 19.909 -14.747 -16.852 1.00 43.12 216 SER A CA 1
ATOM 1697 C C . SER A 1 216 ? 19.801 -16.068 -16.076 1.00 43.12 216 SER A C 1
ATOM 1699 O O . SER A 1 216 ? 20.706 -16.384 -15.309 1.00 43.12 216 SER A O 1
ATOM 1701 N N . ASN A 1 217 ? 18.766 -16.881 -16.318 1.00 36.50 217 ASN A N 1
ATOM 1702 C CA . ASN A 1 217 ? 18.551 -18.194 -15.683 1.00 36.50 217 ASN A CA 1
ATOM 1703 C C . ASN A 1 217 ? 19.375 -19.363 -16.283 1.00 36.50 217 ASN A C 1
ATOM 1705 O O . ASN A 1 217 ? 19.007 -20.531 -16.134 1.00 36.50 217 ASN A O 1
ATOM 1709 N N . LEU A 1 218 ? 20.508 -19.096 -16.936 1.00 37.47 218 LEU A N 1
ATOM 1710 C CA . LEU A 1 218 ? 21.462 -20.139 -17.333 1.00 37.47 218 LEU A CA 1
ATOM 1711 C C . LEU A 1 218 ? 22.384 -20.477 -16.155 1.00 37.47 218 LEU A C 1
ATOM 1713 O O . LEU A 1 218 ? 23.474 -19.931 -16.054 1.00 37.47 218 LEU A O 1
ATOM 1717 N N . ASP A 1 219 ? 21.884 -21.316 -15.242 1.00 36.25 219 ASP A N 1
ATOM 1718 C CA . ASP A 1 219 ? 22.621 -22.415 -14.588 1.00 36.25 219 ASP A CA 1
ATOM 1719 C C . ASP A 1 219 ? 21.795 -23.004 -13.426 1.00 36.25 219 ASP A C 1
ATOM 1721 O O . ASP A 1 219 ? 22.032 -22.732 -12.251 1.00 36.25 219 ASP A O 1
ATOM 1725 N N . ILE A 1 220 ? 20.820 -23.866 -13.744 1.00 31.69 220 ILE A N 1
ATOM 1726 C CA . ILE A 1 220 ? 20.292 -24.854 -12.787 1.00 31.69 220 ILE A CA 1
ATOM 1727 C C . ILE A 1 220 ? 20.173 -26.205 -13.515 1.00 31.69 220 ILE A C 1
ATOM 1729 O O . ILE A 1 220 ? 19.462 -26.291 -14.518 1.00 31.69 220 ILE A O 1
ATOM 1733 N N . PRO A 1 221 ? 20.843 -27.278 -13.050 1.00 28.34 221 PRO A N 1
ATOM 1734 C CA . PRO A 1 221 ? 20.750 -28.589 -13.674 1.00 28.34 221 PRO A CA 1
ATOM 1735 C C . PRO A 1 221 ? 19.446 -29.263 -13.235 1.00 28.34 221 PRO A C 1
ATOM 1737 O O . PRO A 1 221 ? 19.338 -29.728 -12.102 1.00 28.34 221 PRO A O 1
ATOM 1740 N N . PHE A 1 222 ? 18.452 -29.343 -14.121 1.00 28.03 222 PHE A N 1
ATOM 1741 C CA . PHE A 1 222 ? 17.272 -30.181 -13.891 1.00 28.03 222 PHE A CA 1
ATOM 1742 C C . PHE A 1 222 ? 17.385 -31.517 -14.643 1.00 28.03 222 PHE A C 1
ATOM 1744 O O . PHE A 1 222 ? 17.656 -31.522 -15.847 1.00 28.03 222 PHE A O 1
ATOM 1751 N N . PRO A 1 223 ? 17.165 -32.661 -13.966 1.00 31.59 223 PRO A N 1
ATOM 1752 C CA . PRO A 1 223 ? 17.085 -33.957 -14.620 1.00 31.59 223 PRO A CA 1
ATOM 1753 C C . PRO A 1 223 ? 15.776 -34.068 -15.411 1.00 31.59 223 PRO A C 1
ATOM 1755 O O . PRO A 1 223 ? 14.685 -33.818 -14.904 1.00 31.59 223 PRO A O 1
ATOM 1758 N N . LEU A 1 224 ? 15.915 -34.455 -16.678 1.00 26.80 224 LEU A N 1
ATOM 1759 C CA . LEU A 1 224 ? 14.831 -34.737 -17.613 1.00 26.80 224 LEU A CA 1
ATOM 1760 C C . LEU A 1 224 ? 13.974 -35.916 -17.127 1.00 26.80 224 LEU A C 1
ATOM 1762 O O . LEU A 1 224 ? 14.388 -37.066 -17.260 1.00 26.80 224 LEU A O 1
ATOM 1766 N N . GLU A 1 225 ? 12.738 -35.655 -16.702 1.00 26.50 225 GLU A N 1
ATOM 1767 C CA . GLU A 1 225 ? 11.659 -36.633 -16.848 1.00 26.50 225 GLU A CA 1
ATOM 1768 C C . GLU A 1 225 ? 10.763 -36.242 -18.023 1.00 26.50 225 GLU A C 1
ATOM 1770 O O . GLU A 1 225 ? 10.085 -35.216 -18.041 1.00 26.50 225 GLU A O 1
ATOM 1775 N N . LYS A 1 226 ? 10.795 -37.097 -19.046 1.00 36.03 226 LYS A N 1
ATOM 1776 C CA . LYS A 1 226 ? 9.930 -37.034 -20.218 1.00 36.03 226 LYS A CA 1
ATOM 1777 C C . LYS A 1 226 ? 8.493 -37.339 -19.800 1.00 36.03 226 LYS A C 1
ATOM 1779 O O . LYS A 1 226 ? 8.195 -38.479 -19.451 1.00 36.03 226 LYS A O 1
ATOM 1784 N N . LYS A 1 227 ? 7.579 -36.384 -19.969 1.00 28.56 227 LYS A N 1
ATOM 1785 C CA . LYS A 1 227 ? 6.172 -36.696 -20.247 1.00 28.56 227 LYS A CA 1
ATOM 1786 C C . LYS A 1 227 ? 5.691 -35.918 -21.463 1.00 28.56 227 LYS A C 1
ATOM 1788 O O . LYS A 1 227 ? 5.548 -34.704 -21.452 1.00 28.56 227 LYS A O 1
ATOM 1793 N N . SER A 1 228 ? 5.484 -36.694 -22.517 1.00 34.25 228 SER A N 1
ATOM 1794 C CA . SER A 1 228 ? 4.710 -36.402 -23.715 1.00 34.25 228 SER A CA 1
ATOM 1795 C C . SER A 1 228 ? 3.323 -35.866 -23.376 1.00 34.25 228 SER A C 1
ATOM 1797 O O . SER A 1 228 ? 2.608 -36.538 -22.637 1.00 34.25 228 SER A O 1
ATOM 1799 N N . LEU A 1 229 ? 2.919 -34.755 -23.993 1.00 26.95 229 LEU A N 1
ATOM 1800 C CA . LEU A 1 229 ? 1.519 -34.440 -24.277 1.00 26.95 229 LEU A CA 1
ATOM 1801 C C . LEU A 1 229 ? 1.437 -33.625 -25.576 1.00 26.95 229 LEU A C 1
ATOM 1803 O O . LEU A 1 229 ? 2.190 -32.683 -25.803 1.00 26.95 229 LEU A O 1
ATOM 1807 N N . SER A 1 230 ? 0.546 -34.098 -26.437 1.00 29.91 230 SER A N 1
ATOM 1808 C CA . SER A 1 230 ? 0.210 -33.668 -27.790 1.00 29.91 230 SER A CA 1
ATOM 1809 C C . SER A 1 230 ? -0.358 -32.250 -27.854 1.00 29.91 230 SER A C 1
ATOM 1811 O O . SER A 1 230 ? -1.280 -31.928 -27.105 1.00 29.91 230 SER A O 1
ATOM 1813 N N . ALA A 1 231 ? 0.127 -31.452 -28.805 1.00 30.19 231 ALA A N 1
ATOM 1814 C CA . ALA A 1 231 ? -0.481 -30.189 -29.206 1.00 30.19 231 ALA A CA 1
ATOM 1815 C C . ALA A 1 231 ? -1.322 -30.398 -30.475 1.00 30.19 231 ALA A C 1
ATOM 1817 O O . ALA A 1 231 ? -0.798 -30.865 -31.484 1.00 30.19 231 ALA A O 1
ATOM 1818 N N . ASN A 1 232 ? -2.598 -30.016 -30.420 1.00 33.47 232 ASN A N 1
ATOM 1819 C CA . ASN A 1 232 ? -3.343 -29.572 -31.594 1.00 33.47 232 ASN A CA 1
ATOM 1820 C C . ASN A 1 232 ? -3.265 -28.042 -31.585 1.00 33.47 232 ASN A C 1
ATOM 1822 O O . ASN A 1 232 ? -3.746 -27.422 -30.637 1.00 33.47 232 ASN A O 1
ATOM 1826 N N . MET A 1 233 ? -2.648 -27.446 -32.602 1.00 32.25 233 MET A N 1
ATOM 1827 C CA . MET A 1 233 ? -2.795 -26.021 -32.896 1.00 32.25 233 MET A CA 1
ATOM 1828 C C . MET A 1 233 ? -3.219 -25.894 -34.353 1.00 32.25 233 MET A C 1
ATOM 1830 O O . MET A 1 233 ? -2.517 -26.366 -35.244 1.00 32.25 233 MET A O 1
ATOM 1834 N N . GLU A 1 234 ? -4.404 -25.322 -34.545 1.00 31.17 234 GLU A N 1
ATOM 1835 C CA . GLU A 1 234 ? -4.852 -24.775 -35.818 1.00 31.17 234 GLU A CA 1
ATOM 1836 C C . GLU A 1 234 ? -4.032 -23.517 -36.124 1.00 31.17 234 GLU A C 1
ATOM 1838 O O . GLU A 1 234 ? -3.689 -22.741 -35.226 1.00 31.17 234 GLU A O 1
ATOM 1843 N N . ASP A 1 235 ? -3.673 -23.395 -37.398 1.00 32.97 235 ASP A N 1
ATOM 1844 C CA . ASP A 1 235 ? -2.947 -22.286 -37.996 1.00 32.97 235 ASP A CA 1
ATOM 1845 C C . ASP A 1 235 ? -3.748 -20.984 -37.902 1.00 32.97 235 ASP A C 1
ATOM 1847 O O . ASP A 1 235 ? -4.936 -20.971 -38.212 1.00 32.97 235 ASP A O 1
ATOM 1851 N N . ASP A 1 236 ? -3.073 -19.879 -37.583 1.00 31.84 236 ASP A N 1
ATOM 1852 C CA . ASP A 1 236 ? -3.512 -18.560 -38.033 1.00 31.84 236 ASP A CA 1
ATOM 1853 C C . ASP A 1 236 ? -2.311 -17.670 -38.379 1.00 31.84 236 ASP A C 1
ATOM 1855 O O . ASP A 1 236 ? -1.258 -17.670 -37.732 1.00 31.84 236 ASP A O 1
ATOM 1859 N N . GLU A 1 237 ? -2.478 -16.963 -39.491 1.00 32.41 237 GLU A N 1
ATOM 1860 C CA . GLU A 1 237 ? -1.450 -16.317 -40.297 1.00 32.41 237 GLU A CA 1
ATOM 1861 C C . GLU A 1 237 ? -0.853 -15.053 -39.650 1.00 32.41 237 GLU A C 1
ATOM 1863 O O . GLU A 1 237 ? -1.546 -14.183 -39.125 1.00 32.41 237 GLU A O 1
ATOM 1868 N N . ILE A 1 238 ? 0.471 -14.903 -39.769 1.00 35.47 238 ILE A N 1
ATOM 1869 C CA . ILE A 1 238 ? 1.218 -13.701 -39.369 1.00 35.47 238 ILE A CA 1
ATOM 1870 C C . ILE A 1 238 ? 1.158 -12.658 -40.502 1.00 35.47 238 ILE A C 1
ATOM 1872 O O . ILE A 1 238 ? 1.655 -12.941 -41.600 1.00 35.47 238 ILE A O 1
ATOM 1876 N N . PRO A 1 239 ? 0.685 -11.417 -40.272 1.00 35.31 239 PRO A N 1
ATOM 1877 C CA . PRO A 1 239 ? 0.826 -10.349 -41.253 1.00 35.31 239 PRO A CA 1
ATOM 1878 C C . PRO A 1 239 ? 2.238 -9.739 -41.199 1.00 35.31 239 PRO A C 1
ATOM 1880 O O . PRO A 1 239 ? 2.750 -9.350 -40.149 1.00 35.31 239 PRO A O 1
ATOM 1883 N N . LYS A 1 240 ? 2.881 -9.643 -42.368 1.00 34.12 240 LYS A N 1
ATOM 1884 C CA . LYS A 1 240 ? 4.176 -8.974 -42.571 1.00 34.12 240 LYS A CA 1
ATOM 1885 C C . LYS A 1 240 ? 4.009 -7.451 -42.509 1.00 34.12 240 LYS A C 1
ATOM 1887 O O . LYS A 1 240 ? 3.249 -6.900 -43.300 1.00 34.12 240 LYS A O 1
ATOM 1892 N N . CYS A 1 241 ? 4.798 -6.776 -41.671 1.00 28.08 241 CYS A N 1
ATOM 1893 C CA . CYS A 1 241 ? 4.990 -5.321 -41.735 1.00 28.08 241 CYS A CA 1
ATOM 1894 C C . CYS A 1 241 ? 6.289 -4.943 -42.485 1.00 28.08 241 CYS A C 1
ATOM 1896 O O . CYS A 1 241 ? 7.258 -5.710 -42.438 1.00 28.08 241 CYS A O 1
ATOM 1898 N N . PRO A 1 242 ? 6.344 -3.784 -43.176 1.00 37.00 242 PRO A N 1
ATOM 1899 C CA . PRO A 1 242 ? 7.453 -3.402 -44.052 1.00 37.00 242 PRO A CA 1
ATOM 1900 C C . PRO A 1 242 ? 8.606 -2.720 -43.296 1.00 37.00 242 PRO A C 1
ATOM 1902 O O . PRO A 1 242 ? 8.393 -1.983 -42.338 1.00 37.00 242 PRO A O 1
ATOM 1905 N N . ARG A 1 243 ? 9.841 -2.932 -43.774 1.00 32.03 243 ARG A N 1
ATOM 1906 C CA . ARG A 1 243 ? 11.050 -2.202 -43.354 1.00 32.03 243 ARG A CA 1
ATOM 1907 C C . ARG A 1 243 ? 11.089 -0.817 -44.008 1.00 32.03 243 ARG A C 1
ATOM 1909 O O . ARG A 1 243 ? 11.246 -0.743 -45.224 1.00 32.03 243 ARG A O 1
ATOM 1916 N N . GLU A 1 244 ? 11.082 0.247 -43.213 1.00 33.41 244 GLU A N 1
ATOM 1917 C CA . GLU A 1 244 ? 11.604 1.556 -43.626 1.00 33.41 244 GLU A CA 1
ATOM 1918 C C . GLU A 1 244 ? 13.036 1.723 -43.103 1.00 33.41 244 GLU A C 1
ATOM 1920 O O . GLU A 1 244 ? 13.309 1.575 -41.912 1.00 33.41 244 GLU A O 1
ATOM 1925 N N . MET A 1 245 ? 13.967 1.981 -44.024 1.00 31.66 245 MET A N 1
ATOM 1926 C CA . MET A 1 245 ? 15.361 2.314 -43.735 1.00 31.66 245 MET A CA 1
ATOM 1927 C C . MET A 1 245 ? 15.499 3.836 -43.663 1.00 31.66 245 MET A C 1
ATOM 1929 O O . MET A 1 245 ? 15.315 4.510 -44.674 1.00 31.66 245 MET A O 1
ATOM 1933 N N . TYR A 1 246 ? 15.865 4.371 -42.499 1.00 33.25 246 TYR A N 1
ATOM 1934 C CA . TYR A 1 246 ? 16.321 5.755 -42.372 1.00 33.25 246 TYR A CA 1
ATOM 1935 C C . TYR A 1 246 ? 17.849 5.795 -42.488 1.00 33.25 246 TYR A C 1
ATOM 1937 O O . TYR A 1 246 ? 18.563 5.168 -41.708 1.00 33.25 246 TYR A O 1
ATOM 1945 N N . PHE A 1 247 ? 18.338 6.521 -43.494 1.00 33.00 247 PHE A N 1
ATOM 1946 C CA . PHE A 1 247 ? 19.731 6.945 -43.613 1.00 33.00 247 PHE A CA 1
ATOM 1947 C C . PHE A 1 247 ? 19.949 8.171 -42.715 1.00 33.00 247 PHE A C 1
ATOM 1949 O O . PHE A 1 247 ? 19.376 9.228 -42.981 1.00 33.00 247 PHE A O 1
ATOM 1956 N N . GLU A 1 248 ? 20.791 8.057 -41.689 1.00 36.19 248 GLU A N 1
ATOM 1957 C CA . GLU A 1 248 ? 21.335 9.222 -40.981 1.00 36.19 248 GLU A CA 1
ATOM 1958 C C . GLU A 1 248 ? 22.595 9.729 -41.695 1.00 36.19 248 GLU A C 1
ATOM 1960 O O . GLU A 1 248 ? 23.505 8.967 -42.030 1.00 36.19 248 GLU A O 1
ATOM 1965 N N . LYS A 1 249 ? 22.615 11.039 -41.956 1.00 33.19 249 LYS A N 1
ATOM 1966 C CA . LYS A 1 249 ? 23.766 11.782 -42.473 1.00 33.19 249 LYS A CA 1
ATOM 1967 C C . LYS A 1 249 ? 24.806 11.930 -41.362 1.00 33.19 249 LYS A C 1
ATOM 1969 O O . LYS A 1 249 ? 24.464 12.327 -40.253 1.00 33.19 249 LYS A O 1
ATOM 1974 N N . GLN A 1 250 ? 26.063 11.633 -41.676 1.00 31.55 250 GLN A N 1
ATOM 1975 C CA . GLN A 1 250 ? 27.209 11.950 -40.829 1.00 31.55 250 GLN A CA 1
ATOM 1976 C C . GLN A 1 250 ? 27.642 13.393 -41.105 1.00 31.55 250 GLN A C 1
ATOM 1978 O O . GLN A 1 250 ? 28.027 13.700 -42.231 1.00 31.55 250 GLN A O 1
ATOM 1983 N N . ASP A 1 251 ? 27.588 14.253 -40.089 1.00 33.91 251 ASP A N 1
ATOM 1984 C CA . ASP A 1 251 ? 28.276 15.544 -40.101 1.00 33.91 251 ASP A CA 1
ATOM 1985 C C . ASP A 1 251 ? 29.669 15.366 -39.475 1.00 33.91 251 ASP A C 1
ATOM 1987 O O . ASP A 1 251 ? 29.813 15.004 -38.305 1.00 33.91 251 ASP A O 1
ATOM 1991 N N . GLU A 1 252 ? 30.705 15.596 -40.284 1.00 34.06 252 GLU A N 1
ATOM 1992 C CA . GLU A 1 252 ? 32.103 15.678 -39.863 1.00 34.06 252 GLU A CA 1
ATOM 1993 C C . GLU A 1 252 ? 32.338 16.988 -39.096 1.00 34.06 252 GLU A C 1
ATOM 1995 O O . GLU A 1 252 ? 32.199 18.079 -39.650 1.00 34.06 252 GLU A O 1
ATOM 2000 N N . VAL A 1 253 ? 32.749 16.897 -37.827 1.00 37.41 253 VAL A 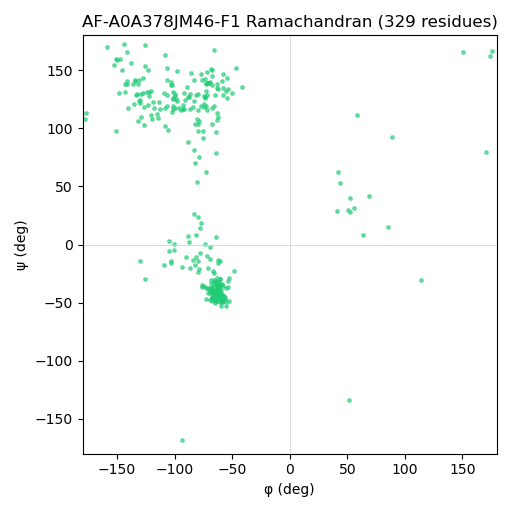N 1
ATOM 2001 C CA . VAL A 1 253 ? 33.272 18.044 -37.071 1.00 37.41 253 VAL A CA 1
ATOM 2002 C C . VAL A 1 253 ? 34.744 17.800 -36.753 1.00 37.41 253 VAL A C 1
ATOM 2004 O O . VAL A 1 253 ? 35.100 16.949 -35.939 1.00 37.41 253 VAL A O 1
ATOM 2007 N N . ASN A 1 254 ? 35.591 18.573 -37.432 1.00 33.59 254 ASN A N 1
ATOM 2008 C CA . ASN A 1 254 ? 37.024 18.717 -37.194 1.00 33.59 254 ASN A CA 1
ATOM 2009 C C . ASN A 1 254 ? 37.279 19.350 -35.816 1.00 33.59 254 ASN A C 1
ATOM 2011 O O . ASN A 1 254 ? 36.774 20.438 -35.543 1.00 33.59 254 ASN A O 1
ATOM 2015 N N . TYR A 1 255 ? 38.133 18.733 -34.996 1.00 34.47 255 TYR A N 1
ATOM 2016 C CA . TYR A 1 255 ? 38.758 19.398 -33.850 1.00 34.47 255 TYR A CA 1
ATOM 2017 C C . TYR A 1 255 ? 40.281 19.312 -33.961 1.00 34.47 255 TYR A C 1
ATOM 2019 O O . TYR A 1 255 ? 40.864 18.230 -34.028 1.00 34.47 255 TYR A O 1
ATOM 2027 N N . GLU A 1 256 ? 40.902 20.490 -34.003 1.00 32.06 256 GLU A N 1
ATOM 2028 C CA . GLU A 1 256 ? 42.345 20.699 -34.032 1.00 32.06 256 GLU A CA 1
ATOM 2029 C C . GLU A 1 256 ? 43.026 20.283 -32.720 1.00 32.06 256 GLU A C 1
ATOM 2031 O O . GLU A 1 256 ? 42.468 20.361 -31.623 1.00 32.06 256 GLU A O 1
ATOM 2036 N N . ALA A 1 257 ? 44.281 19.860 -32.859 1.00 36.09 257 ALA A N 1
ATOM 2037 C CA . ALA A 1 257 ? 45.158 19.425 -31.787 1.00 36.09 257 ALA A CA 1
ATOM 2038 C C . ALA A 1 257 ? 45.677 20.607 -30.945 1.00 36.09 257 ALA A C 1
ATOM 2040 O O . ALA A 1 257 ? 46.398 21.469 -31.442 1.00 36.09 257 ALA A O 1
ATOM 2041 N N . GLY A 1 258 ? 45.389 20.588 -29.641 1.00 32.03 258 GLY A N 1
ATOM 2042 C CA . GLY A 1 258 ? 45.986 21.468 -28.634 1.00 32.03 258 GLY A CA 1
ATOM 2043 C C . GLY A 1 258 ? 46.488 20.654 -27.442 1.00 32.03 258 GLY A C 1
ATOM 2044 O O . GLY A 1 258 ? 45.737 19.899 -26.832 1.00 32.03 258 GLY A O 1
ATOM 2045 N N . SER A 1 259 ? 47.781 20.759 -27.142 1.00 35.22 259 SER A N 1
ATOM 2046 C CA . SER A 1 259 ? 48.493 19.945 -26.153 1.00 35.22 259 SER A CA 1
ATOM 2047 C C . SER A 1 259 ? 48.214 20.364 -24.704 1.00 35.22 259 SER A C 1
ATOM 2049 O O . SER A 1 259 ? 48.263 21.556 -24.423 1.00 35.22 259 SER A O 1
ATOM 2051 N N . GLN A 1 260 ? 48.097 19.397 -23.785 1.00 34.03 260 GLN A N 1
ATOM 2052 C CA . GLN A 1 260 ? 48.844 19.335 -22.511 1.00 34.03 260 GLN A CA 1
ATOM 2053 C C . GLN A 1 260 ? 48.493 18.032 -21.766 1.00 34.03 260 GLN A C 1
ATOM 2055 O O . GLN A 1 260 ? 47.359 17.812 -21.350 1.00 34.03 260 GLN A O 1
ATOM 2060 N N . LYS A 1 261 ? 49.480 17.133 -21.634 1.00 40.03 261 LYS A N 1
ATOM 2061 C CA . LYS A 1 261 ? 49.391 15.907 -20.829 1.00 40.03 261 LYS A CA 1
ATOM 2062 C C . LYS A 1 261 ? 49.669 16.247 -19.364 1.00 40.03 261 LYS A C 1
ATOM 2064 O O . LYS A 1 261 ? 50.827 16.372 -18.982 1.00 40.03 261 LYS A O 1
ATOM 2069 N N . GLU A 1 262 ? 48.623 16.297 -18.550 1.00 35.31 262 GLU A N 1
ATOM 2070 C CA . GLU A 1 262 ? 48.711 15.994 -17.119 1.00 35.31 262 GLU A CA 1
ATOM 2071 C C . GLU A 1 262 ? 48.087 14.614 -16.887 1.00 35.31 262 GLU A C 1
ATOM 2073 O O . GLU A 1 262 ? 46.869 14.456 -16.827 1.00 35.31 262 GLU A O 1
ATOM 2078 N N . THR A 1 263 ? 48.920 13.579 -16.789 1.00 36.00 263 THR A N 1
ATOM 2079 C CA . THR A 1 263 ? 48.485 12.258 -16.324 1.00 36.00 263 THR A CA 1
ATOM 2080 C C . THR A 1 263 ? 48.293 12.309 -14.812 1.00 36.00 263 THR A C 1
ATOM 2082 O O . THR A 1 263 ? 49.257 12.191 -14.057 1.00 36.00 263 THR A O 1
ATOM 2085 N N . ARG A 1 264 ? 47.045 12.501 -14.375 1.00 41.41 264 ARG A N 1
ATOM 2086 C CA . ARG A 1 264 ? 46.617 12.214 -12.999 1.00 41.41 264 ARG A CA 1
ATOM 2087 C C . ARG A 1 264 ? 46.551 10.693 -12.791 1.00 41.41 264 ARG A C 1
ATOM 2089 O O . ARG A 1 264 ? 46.279 9.975 -13.757 1.00 41.41 264 ARG A O 1
ATOM 2096 N N . PRO A 1 265 ? 46.818 10.186 -11.576 1.00 41.34 265 PRO A N 1
ATOM 2097 C CA . PRO A 1 265 ? 46.731 8.759 -11.299 1.00 41.34 265 PRO A CA 1
ATOM 2098 C C . PRO A 1 265 ? 45.286 8.293 -11.512 1.00 41.34 265 PRO A C 1
ATOM 2100 O O . PRO A 1 265 ? 44.339 8.959 -11.105 1.00 41.34 265 PRO A O 1
ATOM 2103 N N . ILE A 1 266 ? 45.127 7.176 -12.217 1.00 42.91 266 ILE A N 1
ATOM 2104 C CA . ILE A 1 266 ? 43.836 6.533 -12.452 1.00 42.91 266 ILE A CA 1
ATOM 2105 C C . ILE A 1 266 ? 43.348 6.007 -11.097 1.00 42.91 266 ILE A C 1
ATOM 2107 O O . ILE A 1 266 ? 43.871 5.011 -10.600 1.00 42.91 266 ILE A O 1
ATOM 2111 N N . ASP A 1 267 ? 42.386 6.703 -10.490 1.00 46.25 267 ASP A N 1
ATOM 2112 C CA . ASP A 1 267 ? 41.724 6.281 -9.254 1.00 46.25 267 ASP A CA 1
ATOM 2113 C C . ASP A 1 267 ? 41.138 4.864 -9.417 1.00 46.25 267 ASP A C 1
ATOM 2115 O O . ASP A 1 267 ? 40.608 4.523 -10.478 1.00 46.25 267 ASP A O 1
ATOM 2119 N N . GLU A 1 268 ? 41.174 4.038 -8.363 1.00 47.38 268 GLU A N 1
ATOM 2120 C CA . GLU A 1 268 ? 40.654 2.650 -8.322 1.00 47.38 268 GLU A CA 1
ATOM 2121 C C . GLU A 1 268 ? 39.222 2.483 -8.878 1.00 47.38 268 GLU A C 1
ATOM 2123 O O . GLU A 1 268 ? 38.836 1.397 -9.317 1.00 47.38 268 GLU A O 1
ATOM 2128 N N . ILE A 1 269 ? 38.427 3.556 -8.894 1.00 46.47 269 ILE A N 1
ATOM 2129 C CA . ILE A 1 269 ? 37.072 3.599 -9.465 1.00 46.47 269 ILE A CA 1
ATOM 2130 C C . ILE A 1 269 ? 37.099 3.371 -10.991 1.00 46.47 269 ILE A C 1
ATOM 2132 O O . ILE A 1 269 ? 36.208 2.726 -11.545 1.00 46.47 269 ILE A O 1
ATOM 2136 N N . SER A 1 270 ? 38.144 3.837 -11.675 1.00 52.00 270 SER A N 1
ATOM 2137 C CA . SER A 1 270 ? 38.311 3.699 -13.126 1.00 52.00 270 SER A CA 1
ATOM 2138 C C . SER A 1 270 ? 38.748 2.284 -13.534 1.00 52.00 270 SER A C 1
ATOM 2140 O O . SER A 1 270 ? 38.254 1.756 -14.529 1.00 52.00 270 SER A O 1
ATOM 2142 N N . SER A 1 271 ? 39.563 1.606 -12.714 1.00 48.72 271 SER A N 1
ATOM 2143 C CA . SER A 1 271 ? 39.914 0.189 -12.920 1.00 48.72 271 SER A CA 1
ATOM 2144 C C . SER A 1 271 ? 38.688 -0.720 -12.803 1.00 48.72 271 SER A C 1
ATOM 2146 O O . SER A 1 271 ? 38.432 -1.503 -13.712 1.00 48.72 271 SER A O 1
ATOM 2148 N N . LYS A 1 272 ? 37.864 -0.559 -11.759 1.00 55.00 272 LYS A N 1
ATOM 2149 C CA . LYS A 1 272 ? 36.636 -1.362 -11.603 1.00 55.00 272 LYS A CA 1
ATOM 2150 C C . LYS A 1 272 ? 35.632 -1.124 -12.731 1.00 55.00 272 LYS A C 1
ATOM 2152 O O . LYS A 1 272 ? 34.960 -2.053 -13.166 1.00 55.00 272 LYS A O 1
ATOM 2157 N N . THR A 1 273 ? 35.541 0.110 -13.227 1.00 53.22 273 THR A N 1
ATOM 2158 C CA . THR A 1 273 ? 34.672 0.449 -14.366 1.00 53.22 273 THR A CA 1
ATOM 2159 C C . THR A 1 273 ? 35.163 -0.213 -15.659 1.00 53.22 273 THR A C 1
ATOM 2161 O O . THR A 1 273 ? 34.353 -0.695 -16.453 1.00 53.22 273 THR A O 1
ATOM 2164 N N . LEU A 1 274 ? 36.483 -0.299 -15.852 1.00 53.09 274 LEU A N 1
ATOM 2165 C CA . LEU A 1 274 ? 37.092 -0.994 -16.984 1.00 53.09 274 LEU A CA 1
ATOM 2166 C C . LEU A 1 274 ? 36.850 -2.511 -16.922 1.00 53.09 274 LEU A C 1
ATOM 2168 O O . LEU A 1 274 ? 36.483 -3.101 -17.938 1.00 53.09 274 LEU A O 1
ATOM 2172 N N . ASP A 1 275 ? 36.985 -3.119 -15.743 1.00 61.59 275 ASP A N 1
ATOM 2173 C CA . ASP A 1 275 ? 36.769 -4.558 -15.539 1.00 61.59 275 ASP A CA 1
ATOM 2174 C C . ASP A 1 275 ? 35.307 -4.951 -15.805 1.00 61.59 275 ASP A C 1
ATOM 2176 O O . ASP A 1 275 ? 35.031 -5.916 -16.520 1.00 61.59 275 ASP A O 1
ATOM 2180 N N . VAL A 1 276 ? 34.354 -4.144 -15.322 1.00 63.59 276 VAL A N 1
ATOM 2181 C CA . VAL A 1 276 ? 32.924 -4.325 -15.624 1.00 63.59 276 VAL A CA 1
ATOM 2182 C C . VAL A 1 276 ? 32.664 -4.197 -17.128 1.00 63.59 276 VAL A C 1
ATOM 2184 O O . VAL A 1 276 ? 31.945 -5.015 -17.701 1.00 63.59 276 VAL A O 1
ATOM 2187 N N . GLY A 1 277 ? 33.286 -3.221 -17.797 1.00 58.72 277 GLY A N 1
ATOM 2188 C CA . GLY A 1 277 ? 33.183 -3.065 -19.250 1.00 58.72 277 GLY A CA 1
ATOM 2189 C C . GLY A 1 277 ? 33.690 -4.288 -20.025 1.00 58.72 277 GLY A C 1
ATOM 2190 O O . GLY A 1 277 ? 33.071 -4.701 -21.007 1.00 58.72 277 GLY A O 1
ATOM 2191 N N . GLN A 1 278 ? 34.780 -4.911 -19.570 1.00 63.78 278 GLN A N 1
ATOM 2192 C CA . GLN A 1 278 ? 35.327 -6.122 -20.189 1.00 63.78 278 GLN A CA 1
ATOM 2193 C C . GLN A 1 278 ? 34.412 -7.339 -20.002 1.00 63.78 278 GLN A C 1
ATOM 2195 O O . GLN A 1 278 ? 34.195 -8.090 -20.959 1.00 63.78 278 GLN A O 1
ATOM 2200 N N . GLU A 1 279 ? 33.822 -7.509 -18.818 1.00 72.44 279 GLU A N 1
ATOM 2201 C CA . GLU A 1 279 ? 32.868 -8.594 -18.567 1.00 72.44 279 GLU A CA 1
ATOM 2202 C C . GLU A 1 279 ? 31.566 -8.410 -19.369 1.00 72.44 279 GLU A C 1
ATOM 2204 O O . GLU A 1 279 ? 31.071 -9.374 -19.954 1.00 72.44 279 GLU A O 1
ATOM 2209 N N . ILE A 1 280 ? 31.070 -7.178 -19.546 1.00 65.69 280 ILE A N 1
ATOM 2210 C CA . ILE A 1 280 ? 29.915 -6.897 -20.425 1.00 65.69 280 ILE A CA 1
ATOM 2211 C C . ILE A 1 280 ? 30.204 -7.309 -21.877 1.00 65.69 280 ILE A C 1
ATOM 2213 O O . ILE A 1 280 ? 29.362 -7.928 -22.538 1.00 65.69 280 ILE A O 1
ATOM 2217 N N . ILE A 1 281 ? 31.405 -7.014 -22.389 1.00 64.94 281 ILE A N 1
ATOM 2218 C CA . ILE A 1 281 ? 31.814 -7.415 -23.746 1.00 64.94 281 ILE A CA 1
ATOM 2219 C C . ILE A 1 281 ? 31.867 -8.944 -23.869 1.00 64.94 281 ILE A C 1
ATOM 2221 O O . ILE A 1 281 ? 31.482 -9.502 -24.901 1.00 64.94 281 ILE A O 1
ATOM 2225 N N . LYS A 1 282 ? 32.338 -9.633 -22.829 1.00 81.19 282 LYS A N 1
ATOM 2226 C CA . LYS A 1 282 ? 32.433 -11.096 -22.793 1.00 81.19 282 LYS A CA 1
ATOM 2227 C C . LYS A 1 282 ? 31.054 -11.753 -22.772 1.00 81.19 282 LYS A C 1
ATOM 2229 O O . LYS A 1 282 ? 30.817 -12.647 -23.583 1.00 81.19 282 LYS A O 1
ATOM 2234 N N . ILE A 1 283 ? 30.137 -11.258 -21.940 1.00 74.25 283 ILE A N 1
ATOM 2235 C CA . ILE A 1 283 ? 28.736 -11.702 -21.909 1.00 74.25 283 ILE A CA 1
ATOM 2236 C C . ILE A 1 283 ? 28.093 -11.487 -23.283 1.00 74.25 283 ILE A C 1
ATOM 2238 O O . ILE A 1 283 ? 27.561 -12.428 -23.861 1.00 74.25 283 ILE A O 1
ATOM 2242 N N . SER A 1 284 ? 28.267 -10.305 -23.882 1.00 65.56 284 SER A N 1
ATOM 2243 C CA . SER A 1 284 ? 27.713 -9.989 -25.210 1.00 65.56 284 SER A CA 1
ATOM 2244 C C . SER A 1 284 ? 28.188 -10.952 -26.308 1.00 65.56 284 SER A C 1
ATOM 2246 O O . SER A 1 284 ? 27.435 -11.291 -27.221 1.00 65.56 284 SER A O 1
ATOM 2248 N N . LYS A 1 285 ? 29.445 -11.414 -26.242 1.00 74.88 285 LYS A N 1
ATOM 2249 C CA . LYS A 1 285 ? 29.975 -12.420 -27.178 1.00 74.88 285 LYS A CA 1
ATOM 2250 C C . LYS A 1 285 ? 29.349 -13.797 -26.960 1.00 74.88 285 LYS A C 1
ATOM 2252 O O . LYS A 1 285 ? 29.082 -14.490 -27.939 1.00 74.88 285 LYS A O 1
ATOM 2257 N N . LEU A 1 286 ? 29.125 -14.190 -25.706 1.00 79.62 286 LEU A N 1
ATOM 2258 C CA . LEU A 1 286 ? 28.481 -15.461 -25.371 1.00 79.62 286 LEU A CA 1
ATOM 2259 C C . LEU A 1 286 ? 27.014 -15.477 -25.813 1.00 79.62 286 LEU A C 1
ATOM 2261 O O . LEU A 1 286 ? 26.590 -16.461 -26.414 1.00 79.62 286 LEU A O 1
ATOM 2265 N N . THR A 1 287 ? 26.280 -14.377 -25.626 1.00 76.88 287 THR A N 1
ATOM 2266 C CA . THR A 1 287 ? 24.887 -14.244 -26.084 1.00 76.88 287 THR A CA 1
ATOM 2267 C C . THR A 1 287 ? 24.770 -14.432 -27.595 1.00 76.88 287 THR A C 1
ATOM 2269 O O . THR A 1 287 ? 24.007 -15.279 -28.046 1.00 76.88 287 THR A O 1
ATOM 2272 N N . ARG A 1 288 ? 25.606 -13.748 -28.391 1.00 77.38 288 ARG A N 1
ATOM 2273 C CA . ARG A 1 288 ? 25.607 -13.914 -29.859 1.00 77.38 288 ARG A CA 1
ATOM 2274 C C . ARG A 1 288 ? 25.939 -15.339 -30.300 1.00 77.38 288 ARG A C 1
ATOM 2276 O O . ARG A 1 288 ? 25.445 -15.803 -31.323 1.00 77.38 288 ARG A O 1
ATOM 2283 N N . LYS A 1 289 ? 26.804 -16.032 -29.552 1.00 87.69 289 LYS A N 1
ATOM 2284 C CA . LYS A 1 289 ? 27.127 -17.435 -29.829 1.00 87.69 289 LYS A CA 1
ATOM 2285 C C . LYS A 1 289 ? 25.915 -18.334 -29.570 1.00 87.69 289 LYS A C 1
ATOM 2287 O O . LYS A 1 289 ? 25.599 -19.161 -30.415 1.00 87.69 289 LYS A O 1
ATOM 2292 N N . LEU A 1 290 ? 25.225 -18.134 -28.447 1.00 82.12 290 LEU A N 1
ATOM 2293 C CA . LEU A 1 290 ? 24.005 -18.871 -28.108 1.00 82.12 290 LEU A CA 1
ATOM 2294 C C . LEU A 1 290 ? 22.889 -18.647 -29.136 1.00 82.12 290 LEU A C 1
ATOM 2296 O O . LEU A 1 290 ? 22.239 -19.608 -29.535 1.00 82.12 290 LEU A O 1
ATOM 2300 N N . GLU A 1 291 ? 22.703 -17.413 -29.610 1.00 85.19 291 GLU A N 1
ATOM 2301 C CA . GLU A 1 291 ? 21.746 -17.096 -30.681 1.00 85.19 291 GLU A CA 1
ATOM 2302 C C . GLU A 1 291 ? 22.067 -17.866 -31.971 1.00 85.19 291 GLU A C 1
ATOM 2304 O O . GLU A 1 291 ? 21.189 -18.505 -32.553 1.00 85.19 291 GLU A O 1
ATOM 2309 N N . ALA A 1 292 ? 23.338 -17.883 -32.385 1.00 87.12 292 ALA A N 1
ATOM 2310 C CA . ALA A 1 292 ? 23.774 -18.631 -33.563 1.00 87.12 292 ALA A CA 1
ATOM 2311 C C . ALA A 1 292 ? 23.591 -20.153 -33.398 1.00 87.12 292 ALA A C 1
ATOM 2313 O O . ALA A 1 292 ? 23.168 -20.837 -34.335 1.00 87.12 292 ALA A O 1
ATOM 2314 N N . ASP A 1 293 ? 23.880 -20.689 -32.211 1.00 87.25 293 ASP A N 1
ATOM 2315 C CA . ASP A 1 293 ? 23.697 -22.109 -31.900 1.00 87.25 293 ASP A CA 1
ATOM 2316 C C . ASP A 1 293 ? 22.203 -22.491 -31.912 1.00 87.25 293 ASP A C 1
ATOM 2318 O O . ASP A 1 293 ? 21.835 -23.529 -32.471 1.00 87.25 293 ASP A O 1
ATOM 2322 N N . ALA A 1 294 ? 21.325 -21.625 -31.394 1.00 84.44 294 ALA A N 1
ATOM 2323 C CA . ALA A 1 294 ? 19.875 -21.811 -31.434 1.00 84.44 294 ALA A CA 1
ATOM 2324 C C . ALA A 1 294 ? 19.321 -21.782 -32.870 1.00 84.44 294 ALA A C 1
ATOM 2326 O O . ALA A 1 294 ? 18.523 -22.646 -33.247 1.00 84.44 294 ALA A O 1
ATOM 2327 N N . GLU A 1 295 ? 19.777 -20.847 -33.710 1.00 89.19 295 GLU A N 1
ATOM 2328 C CA . GLU A 1 295 ? 19.405 -20.815 -35.130 1.00 89.19 295 GLU A CA 1
ATOM 2329 C C . GLU A 1 295 ? 19.848 -22.081 -35.876 1.00 89.19 295 GLU A C 1
ATOM 2331 O O . GLU A 1 295 ? 19.106 -22.614 -36.710 1.00 89.19 295 GLU A O 1
ATOM 2336 N N . ASN A 1 296 ? 21.047 -22.587 -35.579 1.00 90.62 296 ASN A N 1
ATOM 2337 C CA . ASN A 1 296 ? 21.553 -23.824 -36.167 1.00 90.62 296 ASN A CA 1
ATOM 2338 C C . ASN A 1 296 ? 20.736 -25.041 -35.718 1.00 90.62 296 ASN A C 1
ATOM 2340 O O . ASN A 1 296 ? 20.368 -25.865 -36.558 1.00 90.62 296 ASN A O 1
ATOM 2344 N N . ALA A 1 297 ? 20.384 -25.124 -34.433 1.00 88.44 297 ALA A N 1
ATOM 2345 C CA . ALA A 1 297 ? 19.511 -26.174 -33.914 1.00 88.44 297 ALA A CA 1
ATOM 2346 C C . ALA A 1 297 ? 18.130 -26.148 -34.591 1.00 88.44 297 ALA A C 1
ATOM 2348 O O . ALA A 1 297 ? 17.610 -27.190 -34.993 1.00 88.44 297 ALA A O 1
ATOM 2349 N N . LEU A 1 298 ? 17.558 -24.960 -34.810 1.00 89.88 298 LEU A N 1
ATOM 2350 C CA . LEU A 1 298 ? 16.282 -24.815 -35.511 1.00 89.88 298 LEU A CA 1
ATOM 2351 C C . LEU A 1 298 ? 16.370 -25.275 -36.976 1.00 89.88 298 LEU A C 1
ATOM 2353 O O . LEU A 1 298 ? 15.447 -25.921 -37.481 1.00 89.88 298 LEU A O 1
ATOM 2357 N N . LYS A 1 299 ? 17.479 -24.978 -37.667 1.00 92.44 299 LYS A N 1
ATOM 2358 C CA . LYS A 1 299 ? 17.735 -25.471 -39.033 1.00 92.44 299 LYS A CA 1
ATOM 2359 C C . LYS A 1 299 ? 17.858 -26.996 -39.073 1.00 92.44 299 LYS A C 1
ATOM 2361 O O . LYS A 1 299 ? 17.276 -27.620 -39.959 1.00 92.44 299 LYS A O 1
ATOM 2366 N N . GLU A 1 300 ? 18.559 -27.595 -38.112 1.00 92.25 300 GLU A N 1
ATOM 2367 C CA . GLU A 1 300 ? 18.664 -29.052 -37.937 1.00 92.25 300 GLU A CA 1
ATOM 2368 C C . GLU A 1 300 ? 17.283 -29.696 -37.750 1.00 92.25 300 GLU A C 1
ATOM 2370 O O . GLU A 1 300 ? 16.946 -30.646 -38.457 1.00 92.25 300 GLU A O 1
ATOM 2375 N N . ILE A 1 301 ? 16.449 -29.144 -36.862 1.00 89.38 301 ILE A N 1
ATOM 2376 C CA . ILE A 1 301 ? 15.091 -29.647 -36.605 1.00 89.38 301 ILE A CA 1
ATOM 2377 C C . ILE A 1 301 ? 14.234 -29.583 -37.873 1.00 89.38 301 ILE A C 1
ATOM 2379 O O . ILE A 1 301 ? 13.584 -30.566 -38.226 1.00 89.38 301 ILE A O 1
ATOM 2383 N N . LYS A 1 302 ? 14.265 -28.457 -38.600 1.00 89.69 302 LYS A N 1
ATOM 2384 C CA . LYS A 1 302 ? 13.537 -28.318 -39.872 1.00 89.69 302 LYS A CA 1
ATOM 2385 C C . LYS A 1 302 ? 14.001 -29.343 -40.906 1.00 89.69 302 LYS A C 1
ATOM 2387 O O . LYS A 1 302 ? 13.172 -29.955 -41.570 1.00 89.69 302 LYS A O 1
ATOM 2392 N N . LYS A 1 303 ? 15.314 -29.576 -41.011 1.00 91.25 303 LYS A N 1
ATOM 2393 C CA . LYS A 1 303 ? 15.878 -30.580 -41.923 1.00 91.25 303 LYS A CA 1
ATOM 2394 C C . LYS A 1 303 ? 15.415 -31.997 -41.571 1.00 91.25 303 LYS A C 1
ATOM 2396 O O . LYS A 1 303 ? 15.079 -32.752 -42.478 1.00 91.25 303 LYS A O 1
ATOM 2401 N N . ARG A 1 304 ? 15.379 -32.351 -40.281 1.00 88.69 304 ARG A N 1
ATOM 2402 C CA . ARG A 1 304 ? 14.879 -33.658 -39.817 1.00 88.69 304 ARG A CA 1
ATOM 2403 C C . ARG A 1 304 ? 13.401 -33.843 -40.144 1.00 88.69 304 ARG A C 1
ATOM 2405 O O . ARG A 1 304 ? 13.053 -34.869 -40.715 1.00 88.69 304 ARG A O 1
ATOM 2412 N N . ARG A 1 305 ? 12.570 -32.823 -39.907 1.00 87.81 305 ARG A N 1
ATOM 2413 C CA . ARG A 1 305 ? 11.139 -32.865 -40.245 1.00 87.81 305 ARG A CA 1
ATOM 24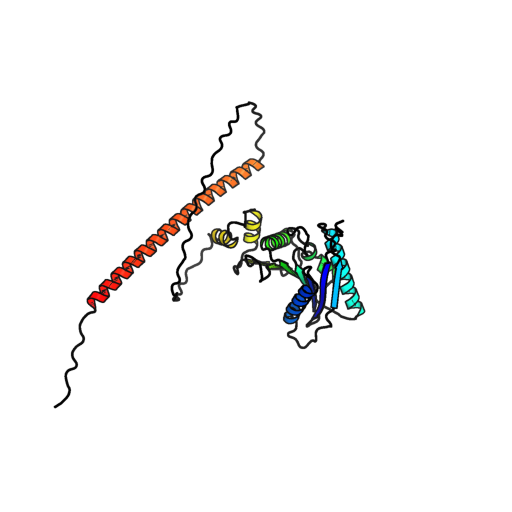14 C C . ARG A 1 305 ? 10.903 -33.120 -41.738 1.00 87.81 305 ARG A C 1
ATOM 2416 O O . ARG A 1 305 ? 10.118 -33.992 -42.085 1.00 87.81 305 ARG A O 1
ATOM 2423 N N . CYS A 1 306 ? 11.639 -32.443 -42.623 1.00 82.50 306 CYS A N 1
ATOM 2424 C CA . CYS A 1 306 ? 11.528 -32.691 -44.066 1.00 82.50 306 CYS A CA 1
ATOM 2425 C C . CYS A 1 306 ? 11.917 -34.128 -44.465 1.00 82.50 306 CYS A C 1
ATOM 2427 O O . CYS A 1 306 ? 11.358 -34.671 -45.416 1.00 82.50 306 CYS A O 1
ATOM 2429 N N . LEU A 1 307 ? 12.888 -34.742 -43.776 1.00 84.50 307 LEU A N 1
ATOM 2430 C CA . LEU A 1 307 ? 13.277 -36.136 -44.023 1.00 84.50 307 LEU A CA 1
ATOM 2431 C C . LEU A 1 307 ? 12.200 -37.117 -43.541 1.00 84.50 307 LEU A C 1
ATOM 2433 O O . LEU A 1 307 ? 11.901 -38.073 -44.251 1.00 84.50 307 LEU A O 1
ATOM 2437 N N . GLU A 1 308 ? 11.603 -36.865 -42.375 1.00 83.25 308 GLU A N 1
ATOM 2438 C CA . GLU A 1 308 ? 10.501 -37.668 -41.826 1.00 83.25 308 GLU A CA 1
ATOM 2439 C C . GLU A 1 308 ? 9.262 -37.618 -42.735 1.00 83.25 308 GLU A C 1
ATOM 2441 O O . GLU A 1 308 ? 8.726 -38.662 -43.102 1.00 83.25 308 GLU A O 1
ATOM 2446 N N . GLU A 1 309 ? 8.871 -36.430 -43.207 1.00 81.19 309 GLU A N 1
ATOM 2447 C CA . GLU A 1 309 ? 7.767 -36.265 -44.167 1.00 81.19 309 GLU A CA 1
ATOM 2448 C C . GLU A 1 309 ? 8.045 -36.953 -45.518 1.00 81.19 309 GLU A C 1
ATOM 2450 O O . GLU A 1 309 ? 7.127 -37.451 -46.174 1.00 81.19 309 GLU A O 1
ATOM 2455 N N . GLY A 1 310 ? 9.311 -36.993 -45.947 1.00 75.25 310 GLY A N 1
ATOM 2456 C CA . GLY A 1 310 ? 9.733 -37.699 -47.157 1.00 75.25 310 GLY A CA 1
ATOM 2457 C C . GLY A 1 310 ? 9.663 -39.223 -47.025 1.00 75.25 310 GLY A C 1
ATOM 2458 O O . GLY A 1 310 ? 9.247 -39.891 -47.970 1.00 75.25 310 GLY A O 1
ATOM 2459 N N . LEU A 1 311 ? 10.028 -39.769 -45.860 1.00 68.12 311 LEU A N 1
ATOM 2460 C CA . LEU A 1 311 ? 9.929 -41.203 -45.564 1.00 68.12 311 LEU A CA 1
ATOM 2461 C C . LEU A 1 311 ? 8.469 -41.661 -45.477 1.00 68.12 311 LEU A C 1
ATOM 2463 O O . LEU A 1 311 ? 8.121 -42.693 -46.043 1.00 68.12 311 LEU A O 1
ATOM 2467 N N . GLN A 1 312 ? 7.598 -40.856 -44.868 1.00 60.53 312 GLN A N 1
ATOM 2468 C CA . GLN A 1 312 ? 6.186 -41.201 -44.701 1.00 60.53 312 GLN A CA 1
ATOM 2469 C C . GLN A 1 312 ? 5.428 -41.279 -46.039 1.00 60.53 312 GLN A C 1
ATOM 2471 O O . GLN A 1 312 ? 4.599 -42.161 -46.235 1.00 60.53 312 GLN A O 1
ATOM 2476 N N . LYS A 1 313 ? 5.796 -40.442 -47.020 1.00 59.19 313 LYS A N 1
ATOM 2477 C CA . LYS A 1 313 ? 5.277 -40.541 -48.399 1.00 59.19 313 LYS A CA 1
ATOM 2478 C C . LYS A 1 313 ? 5.799 -41.760 -49.174 1.00 59.19 313 LYS A C 1
ATOM 2480 O O . LYS A 1 313 ? 5.194 -42.137 -50.174 1.00 59.19 313 LYS A O 1
ATOM 2485 N N . GLY A 1 314 ? 6.919 -42.351 -48.752 1.00 55.16 314 GLY A N 1
ATOM 2486 C CA . GLY A 1 314 ? 7.469 -43.574 -49.343 1.00 55.16 314 GLY A CA 1
ATOM 2487 C C . GLY A 1 314 ? 6.705 -44.833 -48.927 1.00 55.16 314 GLY A C 1
ATOM 2488 O O . GLY A 1 314 ? 6.491 -45.714 -49.759 1.00 55.16 314 GLY A O 1
ATOM 2489 N N . ASP A 1 315 ? 6.234 -44.883 -47.679 1.00 54.00 315 ASP A N 1
ATOM 2490 C CA . ASP A 1 315 ? 5.465 -46.018 -47.152 1.00 54.00 315 ASP A CA 1
ATOM 2491 C C . ASP A 1 315 ? 4.025 -46.050 -47.701 1.00 54.00 315 ASP A C 1
ATOM 2493 O O . ASP A 1 315 ? 3.516 -47.120 -48.047 1.00 54.00 315 ASP A O 1
ATOM 2497 N N . ASP A 1 316 ? 3.399 -44.887 -47.918 1.00 54.06 316 ASP A N 1
ATOM 2498 C CA . ASP A 1 316 ? 2.066 -44.790 -48.537 1.00 54.06 316 ASP A CA 1
ATOM 2499 C C . ASP A 1 316 ? 2.049 -45.235 -50.016 1.00 54.06 316 ASP A C 1
ATOM 2501 O O . ASP A 1 316 ? 1.012 -45.651 -50.538 1.00 54.06 316 ASP A O 1
ATOM 2505 N N . ALA A 1 317 ? 3.199 -45.209 -50.701 1.00 54.03 317 ALA A N 1
ATOM 2506 C CA . ALA A 1 317 ? 3.332 -45.687 -52.080 1.00 54.03 317 ALA A CA 1
ATOM 2507 C C . ALA A 1 317 ? 3.450 -47.223 -52.191 1.00 54.03 317 ALA A C 1
ATOM 2509 O O . ALA A 1 317 ? 3.277 -47.769 -53.282 1.00 54.03 317 ALA A O 1
ATOM 2510 N N . LEU A 1 318 ? 3.711 -47.930 -51.083 1.00 53.09 318 LEU A N 1
ATOM 2511 C CA . LEU A 1 318 ? 3.840 -49.395 -51.034 1.00 53.09 318 LEU A CA 1
ATOM 2512 C C . LEU A 1 318 ? 2.618 -50.101 -50.410 1.00 53.09 318 LEU A C 1
ATOM 2514 O O . LEU A 1 318 ? 2.535 -51.326 -50.460 1.00 53.09 318 LEU A O 1
ATOM 2518 N N . GLY A 1 319 ? 1.643 -49.354 -49.876 1.00 48.53 319 GLY A N 1
ATOM 2519 C CA . GLY A 1 319 ? 0.411 -49.886 -49.268 1.00 48.53 319 GLY A CA 1
ATOM 2520 C C . GLY A 1 319 ? -0.763 -50.137 -50.231 1.00 48.53 319 GLY A C 1
ATOM 2521 O O . GLY A 1 319 ? -1.849 -50.522 -49.795 1.00 48.53 319 GLY A O 1
ATOM 2522 N N . GLY A 1 320 ? -0.585 -49.914 -51.536 1.00 49.62 320 GLY A N 1
ATOM 2523 C CA . GLY A 1 320 ? -1.632 -50.096 -52.543 1.00 49.62 320 GLY A CA 1
ATOM 2524 C C . GLY A 1 320 ? -1.717 -51.529 -53.079 1.00 49.62 320 GLY A C 1
ATOM 2525 O O . GLY A 1 320 ? -0.824 -51.962 -53.799 1.00 49.62 320 GLY A O 1
ATOM 2526 N N . ASN A 1 321 ? -2.856 -52.184 -52.825 1.00 48.41 321 ASN A N 1
ATOM 2527 C CA . ASN A 1 321 ? -3.339 -53.477 -53.349 1.00 48.41 321 ASN A CA 1
ATOM 2528 C C . ASN A 1 321 ? -2.944 -54.744 -52.579 1.00 48.41 321 ASN A C 1
ATOM 2530 O O . ASN A 1 321 ? -2.005 -55.419 -52.970 1.00 48.41 321 ASN A O 1
ATOM 2534 N N . VAL A 1 322 ? -3.802 -55.169 -51.639 1.00 47.88 322 VAL A N 1
ATOM 2535 C CA . VAL A 1 322 ? -4.555 -56.440 -51.761 1.00 47.88 322 VAL A CA 1
ATOM 2536 C C . VAL A 1 322 ? -5.883 -56.298 -50.997 1.00 47.88 322 VAL A C 1
ATOM 2538 O O . VAL A 1 322 ? -5.934 -56.484 -49.786 1.00 47.88 322 VAL A O 1
ATOM 2541 N N . SER A 1 323 ? -6.981 -55.989 -51.692 1.00 42.72 323 SER A N 1
ATOM 2542 C CA . SER A 1 323 ? -8.331 -56.280 -51.186 1.00 42.72 323 SER A CA 1
ATOM 2543 C C . SER A 1 323 ? -8.881 -57.430 -52.020 1.00 42.72 323 SER A C 1
ATOM 2545 O O . SER A 1 323 ? -9.213 -57.263 -53.194 1.00 42.72 323 SER A O 1
ATOM 2547 N N . ALA A 1 324 ? -8.846 -58.628 -51.436 1.00 45.06 324 ALA A N 1
ATOM 2548 C CA . ALA A 1 324 ? -9.345 -59.846 -52.049 1.00 45.06 324 ALA A CA 1
ATOM 2549 C C . ALA A 1 324 ? -10.878 -59.824 -52.113 1.00 45.06 324 ALA A C 1
ATOM 2551 O O . ALA A 1 324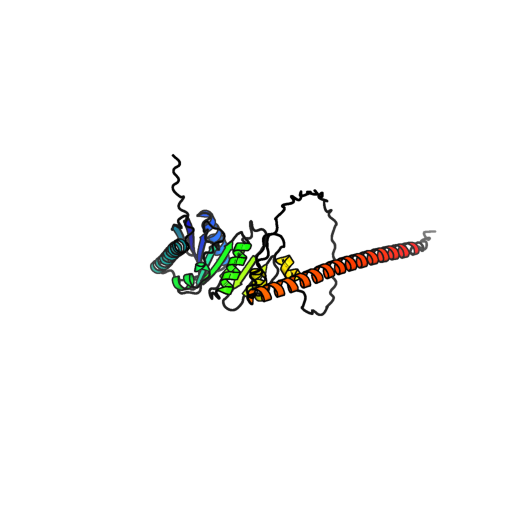 ? -11.574 -59.392 -51.197 1.00 45.06 324 ALA A O 1
ATOM 2552 N N . SER A 1 325 ? -11.360 -60.294 -53.254 1.00 40.22 325 SER A N 1
ATOM 2553 C CA . SER A 1 325 ? -12.722 -60.264 -53.760 1.00 40.22 325 SER A CA 1
ATOM 2554 C C . SER A 1 325 ? -13.765 -60.941 -52.865 1.00 40.22 325 SER A C 1
ATOM 2556 O O . SER A 1 325 ? -13.670 -62.135 -52.586 1.00 40.22 325 SER A O 1
ATOM 2558 N N . ASN A 1 326 ? -14.846 -60.214 -52.578 1.00 42.16 326 ASN A N 1
ATOM 2559 C CA . ASN A 1 326 ? -16.160 -60.788 -52.298 1.00 42.16 326 ASN A CA 1
ATOM 2560 C C . ASN A 1 326 ? -16.845 -61.155 -53.626 1.00 42.16 326 ASN A C 1
ATOM 2562 O O . ASN A 1 326 ? -17.465 -60.309 -54.264 1.00 42.16 326 ASN A O 1
ATOM 2566 N N . TYR A 1 327 ? -16.757 -62.422 -54.022 1.00 46.59 327 TYR A N 1
ATOM 2567 C CA . TYR A 1 327 ? -17.738 -63.068 -54.894 1.00 46.59 327 TYR A CA 1
ATOM 2568 C C . TYR A 1 327 ? -18.296 -64.253 -54.118 1.00 46.59 327 TYR A C 1
ATOM 2570 O O . TYR A 1 327 ? -17.550 -65.181 -53.853 1.00 46.59 327 TYR A O 1
ATOM 2578 N N . PHE A 1 328 ? -19.566 -64.185 -53.720 1.00 40.44 328 PHE A N 1
ATOM 2579 C CA . PHE A 1 328 ? -20.534 -65.286 -53.782 1.00 40.44 328 PHE A CA 1
ATOM 2580 C C . PHE A 1 328 ? -21.886 -64.776 -53.268 1.00 40.44 328 PHE A C 1
ATOM 2582 O O . PHE A 1 328 ? -22.077 -64.538 -52.075 1.00 40.44 328 PHE A O 1
ATOM 2589 N N . ARG A 1 329 ? -22.837 -64.611 -54.191 1.00 44.75 329 ARG A N 1
ATOM 2590 C CA . ARG A 1 329 ? -24.268 -64.612 -53.892 1.00 44.75 329 ARG A CA 1
ATOM 2591 C C . ARG A 1 329 ? -24.998 -65.363 -55.011 1.00 44.75 329 ARG A C 1
ATOM 2593 O O . ARG A 1 329 ? -24.959 -64.910 -56.147 1.00 44.75 329 ARG A O 1
ATOM 2600 N N . ASN A 1 330 ? -25.621 -66.464 -54.589 1.00 42.09 330 ASN A N 1
ATOM 2601 C CA . ASN A 1 330 ? -26.803 -67.171 -55.098 1.00 42.09 330 ASN A CA 1
ATOM 2602 C C . ASN A 1 330 ? -26.808 -67.689 -56.546 1.00 42.09 330 ASN A C 1
ATOM 2604 O O . ASN A 1 330 ? -26.906 -66.905 -57.482 1.00 42.09 330 ASN A O 1
ATOM 2608 N N . ASP A 1 331 ? -26.792 -69.018 -56.689 1.00 48.38 331 ASP A N 1
ATOM 2609 C CA . ASP A 1 331 ? -28.008 -69.837 -56.872 1.00 48.38 331 ASP A CA 1
ATOM 2610 C C . ASP A 1 331 ? -27.825 -71.207 -56.192 1.00 48.38 331 ASP A C 1
ATOM 2612 O O . ASP A 1 331 ? -26.665 -71.677 -56.118 1.00 48.38 331 ASP A O 1
#

Mean predicted aligned error: 17.89 Å

Solvent-accessible surface area (backbone atoms only — not comparable to full-atom values): 19924 Å² total; per-residue (Å²): 132,85,82,82,65,80,73,74,36,45,35,20,35,25,36,35,40,37,32,95,32,31,34,40,36,17,41,27,56,92,31,67,66,56,16,44,51,52,34,55,59,55,47,58,74,50,49,84,53,96,48,78,58,51,77,78,45,77,54,73,27,70,32,55,87,46,82,46,63,67,59,46,52,49,35,47,51,53,51,51,50,50,50,54,50,53,34,54,77,65,74,52,74,63,68,36,35,41,41,37,33,42,46,30,67,72,31,80,52,74,87,44,68,45,58,61,70,52,35,60,51,58,33,62,74,70,72,38,60,44,41,28,39,29,33,34,46,46,59,67,52,37,52,52,49,49,48,49,41,60,77,68,60,47,73,38,26,37,33,40,24,39,36,94,70,83,33,100,56,50,41,37,35,38,33,76,73,87,53,81,46,37,33,48,70,90,40,78,47,5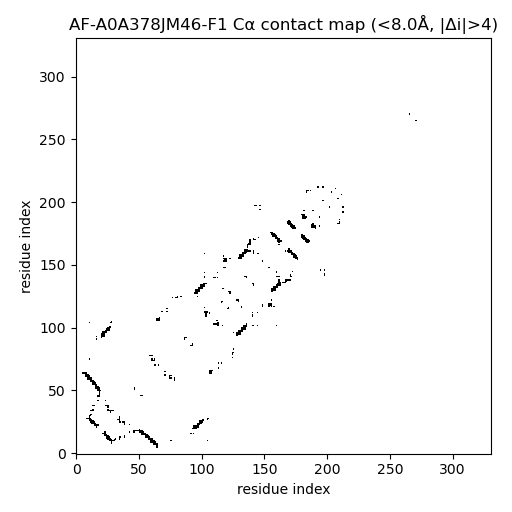6,68,69,58,50,55,52,57,68,67,65,72,64,72,64,90,78,45,56,68,64,58,58,51,67,68,65,64,82,84,73,95,74,84,87,78,90,76,91,79,88,83,88,77,85,88,79,86,82,83,85,80,86,88,83,86,83,86,80,83,84,82,88,79,89,79,85,91,77,92,81,90,77,87,70,83,81,53,73,69,58,56,54,52,51,53,52,52,53,51,53,54,51,50,56,52,52,52,56,48,51,54,52,51,51,54,50,50,52,51,51,52,53,53,50,51,56,52,52,59,52,51,56,59,55,54,65,72,69,70,74,83,86,83,82,82,91,81,88,81,88,134